Protein AF-A0A067T3H1-F1 (afdb_monomer)

Sequence (181 aa):
MANYHKEVGKAIIAQRGKISGKGSQGSPGPRGEEDERGRRRGGEANEVAKAPEQDSRNDPTRGFADHVPPPTGVPNPDGLTYTEVSLDGKNYTFNFDRLGVRVPTLIISPWVQKGVIEHAGQNQGLSYSHSSIAAFMGKLWNLDGGEPLTKRVGFASTFEHLIMNQFRSDTPVTLPAPATF

Foldseek 3Di:
DDDDDDDDDDWDFDDDDDDDDDDDDDDDDDDDDDDDDDDDDDDDDDCPPPPPPPDPPDDVDPDPDDPDDWDFQADDFPQDKDWDQDPVRDIDIGRSRTADDDDGGDDDFLQFDPPDDDDAAPPPRHRADPLQVVLQVCVVVVPPVSDAPTSNNVPGGHDCVRGHPDGHPPDDPDDDDDDDD

pLDDT: mean 70.29, std 27.48, range [26.94, 96.31]

Organism: Galerina marginata (strain CBS 339.88) (NCBI:txid685588)

Solvent-accessible surface area (backbone atoms only — not comparable to full-atom values): 12595 Å² total; per-residue (Å²): 138,85,85,84,83,83,79,84,69,77,63,71,52,63,67,85,87,88,87,84,90,78,91,78,88,83,83,86,79,88,82,89,82,89,84,90,81,86,84,92,82,92,82,80,88,80,84,70,77,74,72,77,84,78,67,87,82,78,58,101,62,85,73,77,88,66,92,64,77,52,57,67,85,44,60,38,54,83,76,68,68,50,74,48,71,45,96,86,72,44,81,46,74,47,58,56,31,51,56,64,75,85,70,53,58,48,82,53,52,49,37,36,73,84,90,73,84,86,82,56,19,85,58,88,65,36,62,71,51,82,40,14,56,57,32,35,52,29,62,75,68,46,38,80,82,58,56,57,94,29,53,34,27,61,69,30,22,48,64,67,87,56,52,53,98,57,79,50,87,89,57,81,91,67,83,77,81,78,84,86,129

Radius of gyration: 27.07 Å; Cα contacts (8 Å, |Δi|>4): 162; chains: 1; bounding box: 66×77×50 Å

Secondary structure (DSSP, 8-state):
--------PPP-----PPP-----PPPPPPP----------------------------SS-----SSPPPB-PPPSSS--EEEE-TTS-EEEE-S-B--SPPP----STTB-TT----S-TTTTPPP-THHHHHHHHHHHTGGGG--SSHHHHHSPP-GGGB-SS--S---SSPPPPPP-

InterPro domains:
  IPR007312 Phosphoesterase [PF04185] (62-143)
  IPR007312 Phosphoesterase [PTHR31956] (62-179)
  IPR017850 Alkaline-phosphatase-like, core domain superfamily [G3DSA:3.40.720.10] (54-181)

Structure (mmCIF, N/CA/C/O backbone):
data_AF-A0A067T3H1-F1
#
_entry.id   AF-A0A067T3H1-F1
#
loop_
_atom_site.group_PDB
_atom_site.id
_atom_site.type_symbol
_atom_site.label_atom_id
_atom_site.label_alt_id
_atom_site.label_comp_id
_atom_site.label_asym_id
_atom_site.label_entity_id
_atom_site.label_seq_id
_atom_site.pdbx_PDB_ins_code
_atom_site.Cartn_x
_atom_site.Cartn_y
_atom_site.Cartn_z
_atom_site.occupancy
_atom_site.B_iso_or_equiv
_atom_site.auth_seq_id
_atom_site.auth_comp_id
_atom_site.auth_asym_id
_atom_site.auth_atom_id
_atom_site.pdbx_PDB_model_num
ATOM 1 N N . MET A 1 1 ? -10.910 24.915 24.840 1.00 32.91 1 MET A N 1
ATOM 2 C CA . MET A 1 1 ? -9.800 24.394 24.015 1.00 32.91 1 MET A CA 1
ATOM 3 C C . MET A 1 1 ? -9.774 22.884 24.177 1.00 32.91 1 MET A C 1
ATOM 5 O O . MET A 1 1 ? -9.638 22.430 25.303 1.00 32.91 1 MET A O 1
ATOM 9 N N . ALA A 1 2 ? -10.023 22.122 23.110 1.00 31.86 2 ALA A N 1
ATOM 10 C CA . ALA A 1 2 ? -10.075 20.661 23.165 1.00 31.86 2 ALA A CA 1
ATOM 11 C C . ALA A 1 2 ? -8.718 20.078 22.746 1.00 31.86 2 ALA A C 1
ATOM 13 O O . ALA A 1 2 ? -8.247 20.333 21.639 1.00 31.86 2 ALA A O 1
ATOM 14 N N . ASN A 1 3 ? -8.095 19.322 23.650 1.00 29.62 3 ASN A N 1
ATOM 15 C CA . ASN A 1 3 ? -6.821 18.647 23.428 1.00 29.62 3 ASN A CA 1
ATOM 16 C C . ASN A 1 3 ? -7.033 17.420 22.530 1.00 29.62 3 ASN A C 1
ATOM 18 O O . ASN A 1 3 ? -7.652 16.442 22.942 1.00 29.62 3 ASN A O 1
ATOM 22 N N . TYR A 1 4 ? -6.506 17.471 21.306 1.00 30.95 4 TYR A N 1
ATOM 23 C CA . TYR A 1 4 ? -6.422 16.322 20.405 1.00 30.95 4 TYR A CA 1
ATOM 24 C C . TYR A 1 4 ? -5.164 15.509 20.743 1.00 30.95 4 TYR A C 1
ATOM 26 O O . TYR A 1 4 ? -4.066 15.824 20.286 1.00 30.95 4 TYR A O 1
ATOM 34 N N . HIS A 1 5 ? -5.320 14.454 21.543 1.00 31.44 5 HIS A N 1
ATOM 35 C CA . HIS A 1 5 ? -4.307 13.406 21.657 1.00 31.44 5 HIS A CA 1
ATOM 36 C C . HIS A 1 5 ? -4.358 12.535 20.395 1.00 31.44 5 HIS A C 1
ATOM 38 O O . HIS A 1 5 ? -5.324 11.813 20.158 1.00 31.44 5 HIS A O 1
ATOM 44 N N . LYS A 1 6 ? -3.324 12.633 19.554 1.00 34.00 6 LYS A N 1
ATOM 45 C CA . LYS A 1 6 ? -3.103 11.729 18.420 1.00 34.00 6 LYS A CA 1
ATOM 46 C C . LYS A 1 6 ? -2.310 10.520 18.913 1.00 34.00 6 LYS A C 1
ATOM 48 O O . LYS A 1 6 ? -1.096 10.615 19.060 1.00 34.00 6 LYS A O 1
ATOM 53 N N . GLU A 1 7 ? -2.976 9.393 19.145 1.00 32.34 7 GLU A N 1
ATOM 54 C CA . GLU A 1 7 ? -2.284 8.106 19.243 1.00 32.34 7 GLU A CA 1
ATOM 55 C C . GLU A 1 7 ? -2.180 7.473 17.854 1.00 32.34 7 GLU A C 1
ATOM 57 O O . GLU A 1 7 ? -3.176 7.222 17.174 1.00 32.34 7 GLU A O 1
ATOM 62 N N . VAL A 1 8 ? -0.942 7.269 17.406 1.00 32.81 8 VAL A N 1
ATOM 63 C CA . VAL A 1 8 ? -0.612 6.727 16.088 1.00 32.81 8 VAL A CA 1
ATOM 64 C C . VAL A 1 8 ? -0.488 5.209 16.222 1.00 32.81 8 VAL A C 1
ATOM 66 O O . VAL A 1 8 ? 0.528 4.693 16.686 1.00 32.81 8 VAL A O 1
ATOM 69 N N . GLY A 1 9 ? -1.548 4.486 15.858 1.00 30.94 9 GLY A N 1
ATOM 70 C CA . GLY A 1 9 ? -1.561 3.023 15.831 1.00 30.94 9 GLY A CA 1
ATOM 71 C C . GLY A 1 9 ? -0.645 2.470 14.735 1.00 30.94 9 GLY A C 1
ATOM 72 O O . GLY A 1 9 ? -0.735 2.866 13.575 1.00 30.94 9 GLY A O 1
ATOM 73 N N . LYS A 1 10 ? 0.252 1.552 15.110 1.00 26.94 10 LYS A N 1
ATOM 74 C CA . LYS A 1 10 ? 1.149 0.831 14.196 1.00 26.94 10 LYS A CA 1
ATOM 75 C C . LYS A 1 10 ? 0.361 -0.226 13.413 1.00 26.94 10 LYS A C 1
ATOM 77 O O . LYS A 1 10 ? -0.283 -1.079 14.017 1.00 26.94 10 LYS A O 1
ATOM 82 N N . ALA A 1 11 ? 0.459 -0.207 12.085 1.00 28.09 11 ALA A N 1
ATOM 83 C CA . ALA A 1 11 ? -0.064 -1.260 11.218 1.00 28.09 11 ALA A CA 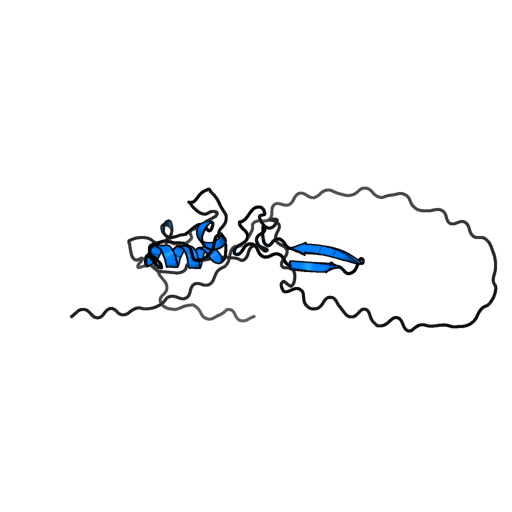1
ATOM 84 C C . ALA A 1 11 ? 1.056 -2.262 10.882 1.00 28.09 11 ALA A C 1
ATOM 86 O O . ALA A 1 11 ? 2.096 -1.885 10.347 1.00 28.09 11 ALA A O 1
ATOM 87 N N . ILE A 1 12 ? 0.849 -3.536 11.212 1.00 28.75 12 ILE A N 1
ATOM 88 C CA . ILE A 1 12 ? 1.667 -4.682 10.778 1.00 28.75 12 ILE A CA 1
ATOM 89 C C . ILE A 1 12 ? 0.716 -5.643 10.107 1.00 28.75 12 ILE A C 1
ATOM 91 O O . ILE A 1 12 ? -0.385 -5.784 10.612 1.00 28.75 12 ILE A O 1
ATOM 95 N N . ILE A 1 13 ? 1.198 -6.312 9.064 1.00 30.88 13 ILE A N 1
ATOM 96 C CA . ILE A 1 13 ? 0.580 -6.729 7.811 1.00 30.88 13 ILE A CA 1
ATOM 97 C C . ILE A 1 13 ? 0.806 -8.277 7.674 1.00 30.88 13 ILE A C 1
ATOM 99 O O . ILE A 1 13 ? 1.951 -8.707 7.740 1.00 30.88 13 ILE A O 1
ATOM 103 N N . ALA A 1 14 ? -0.239 -9.132 7.536 1.00 27.77 14 ALA A N 1
ATOM 104 C CA . ALA A 1 14 ? -0.254 -10.629 7.514 1.00 27.77 14 ALA A CA 1
ATOM 105 C C . ALA A 1 14 ? -1.479 -11.219 6.739 1.00 27.77 14 ALA A C 1
ATOM 107 O O . ALA A 1 14 ? -2.609 -11.017 7.168 1.00 27.77 14 ALA A O 1
ATOM 108 N N . GLN A 1 15 ? -1.295 -11.999 5.656 1.00 33.03 15 GLN A N 1
ATOM 109 C CA . GLN A 1 15 ? -2.337 -12.817 4.992 1.00 33.03 15 GLN A CA 1
ATOM 110 C C . GLN A 1 15 ? -1.911 -14.297 4.966 1.00 33.03 15 GLN A C 1
ATOM 112 O O . GLN A 1 15 ? -0.752 -14.609 4.703 1.00 33.03 15 GLN A O 1
ATOM 117 N N . ARG A 1 16 ? -2.853 -15.215 5.229 1.00 28.94 16 ARG A N 1
ATOM 118 C CA . ARG A 1 16 ? -2.636 -16.674 5.265 1.00 28.94 16 ARG A CA 1
ATOM 119 C C . ARG A 1 16 ? -3.455 -17.339 4.150 1.00 28.94 16 ARG A C 1
ATOM 121 O O . ARG A 1 16 ? -4.672 -17.180 4.115 1.00 28.94 16 ARG A O 1
ATOM 128 N N . GLY A 1 17 ? -2.806 -18.073 3.244 1.00 30.44 17 GLY A N 1
ATOM 129 C CA . GLY A 1 17 ? -3.468 -18.816 2.162 1.00 30.44 17 GLY A CA 1
ATOM 130 C C . GLY A 1 17 ? -3.980 -20.197 2.602 1.00 30.44 17 GLY A C 1
ATOM 131 O O . GLY A 1 17 ? -3.322 -20.884 3.382 1.00 30.44 17 GLY A O 1
ATOM 132 N N . LYS A 1 18 ? -5.152 -20.610 2.099 1.00 31.02 18 LYS A N 1
ATOM 133 C CA . LYS A 1 18 ? -5.700 -21.978 2.214 1.00 31.02 18 LYS A CA 1
ATOM 134 C C . LYS A 1 18 ? -5.089 -22.884 1.134 1.00 31.02 18 LYS A C 1
ATOM 136 O O . LYS A 1 18 ? -4.978 -22.467 -0.013 1.00 31.02 18 LYS A O 1
ATOM 141 N N . ILE A 1 19 ? -4.767 -24.129 1.489 1.00 29.61 19 ILE A N 1
ATOM 142 C CA . ILE A 1 19 ? -4.234 -25.159 0.580 1.00 29.61 19 ILE A CA 1
ATOM 143 C C . ILE A 1 19 ? -5.369 -26.133 0.221 1.00 29.61 19 ILE A C 1
ATOM 145 O O . ILE A 1 19 ? -6.019 -26.670 1.116 1.00 29.61 19 ILE A O 1
ATOM 149 N N . SER A 1 20 ? -5.600 -26.373 -1.072 1.00 29.44 20 SER A N 1
ATOM 150 C CA . SER A 1 20 ? -6.482 -27.433 -1.588 1.00 29.44 20 SER A CA 1
ATOM 151 C C . SER A 1 20 ? -5.630 -28.436 -2.364 1.00 29.44 20 SER A C 1
ATOM 153 O O . SER A 1 20 ? -5.138 -28.120 -3.444 1.00 29.44 20 SER A O 1
ATOM 155 N N . GLY A 1 21 ? -5.429 -29.630 -1.806 1.00 32.44 21 GLY A N 1
ATOM 156 C CA . GLY A 1 21 ? -4.619 -30.685 -2.415 1.00 32.44 21 GLY A CA 1
ATOM 157 C C . GLY A 1 21 ? -5.382 -31.496 -3.464 1.00 32.44 21 GLY A C 1
ATOM 158 O O . GLY A 1 21 ? -6.491 -31.963 -3.212 1.00 32.44 21 GLY A O 1
ATOM 159 N N . LYS A 1 22 ? -4.753 -31.729 -4.618 1.00 30.55 22 LYS A N 1
ATOM 160 C CA . LYS A 1 22 ? -5.034 -32.883 -5.482 1.00 30.55 22 LYS A CA 1
ATOM 161 C C . LYS A 1 22 ? -3.703 -33.482 -5.924 1.00 30.55 22 LYS A C 1
ATOM 163 O O . LYS A 1 22 ? -2.913 -32.816 -6.583 1.00 30.55 22 LYS A O 1
ATOM 168 N N . GLY A 1 23 ? -3.450 -34.718 -5.498 1.00 30.97 23 GLY A N 1
ATOM 169 C CA . GLY A 1 23 ? -2.283 -35.499 -5.895 1.00 30.97 23 GLY A CA 1
ATOM 170 C C . GLY A 1 23 ? -2.472 -36.118 -7.278 1.00 30.97 23 GLY A C 1
ATOM 171 O O . GLY A 1 23 ? -3.550 -36.622 -7.590 1.00 30.97 23 GLY A O 1
ATOM 172 N N . SER A 1 24 ? -1.413 -36.114 -8.082 1.00 31.11 24 SER A N 1
ATOM 173 C CA . SER A 1 24 ? -1.296 -36.931 -9.291 1.00 31.11 24 SER A CA 1
ATOM 174 C C . SER A 1 24 ? -0.059 -37.818 -9.169 1.00 31.11 24 SER A C 1
ATOM 176 O O . SER A 1 24 ? 1.056 -37.312 -9.043 1.00 31.11 24 SER A O 1
ATOM 178 N N . GLN A 1 25 ? -0.263 -39.135 -9.173 1.00 29.09 25 GLN A N 1
ATOM 179 C CA . GLN A 1 25 ? 0.808 -40.129 -9.161 1.00 29.09 25 GLN A CA 1
ATOM 180 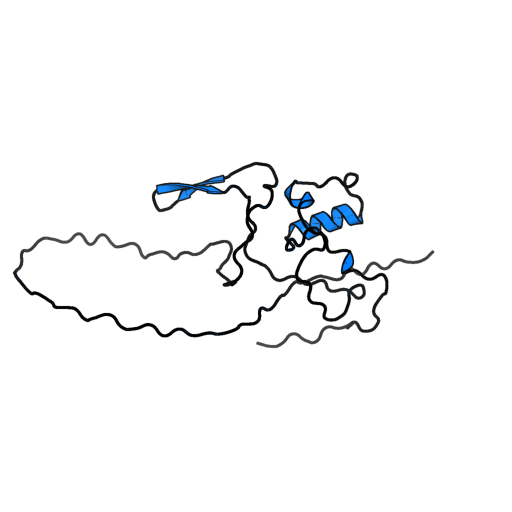C C . GLN A 1 25 ? 1.504 -40.194 -10.528 1.00 29.09 25 GLN A C 1
ATOM 182 O O . GLN A 1 25 ? 0.840 -40.261 -11.561 1.00 29.09 25 GLN A O 1
ATOM 187 N N . GLY A 1 26 ? 2.839 -40.168 -10.525 1.00 29.92 26 GLY A N 1
ATOM 188 C CA . GLY A 1 26 ? 3.676 -40.382 -11.706 1.00 29.92 26 GLY A CA 1
ATOM 189 C C . GLY A 1 26 ? 3.890 -41.872 -11.985 1.00 29.92 26 GLY A C 1
ATOM 190 O O . GLY A 1 26 ? 4.064 -42.662 -11.060 1.00 29.92 26 GLY A O 1
ATOM 191 N N . SER A 1 27 ? 3.874 -42.250 -13.264 1.00 31.16 27 SER A N 1
ATOM 192 C CA . SER A 1 27 ? 4.190 -43.606 -13.739 1.00 31.16 27 SER A CA 1
ATOM 193 C C . SER A 1 27 ? 5.705 -43.768 -13.967 1.00 31.16 27 SER A C 1
ATOM 195 O O . SER A 1 27 ? 6.343 -42.799 -14.383 1.00 31.16 27 SER A O 1
ATOM 197 N N . PRO A 1 28 ? 6.306 -44.948 -13.716 1.00 32.53 28 PRO A N 1
ATOM 198 C CA . PRO A 1 28 ? 7.754 -45.139 -13.795 1.00 32.53 28 PRO A CA 1
ATOM 199 C C . PRO A 1 28 ? 8.232 -45.418 -15.231 1.00 32.53 28 PRO A C 1
ATOM 201 O O . PRO A 1 28 ? 7.619 -46.197 -15.959 1.00 32.53 28 PRO A O 1
ATOM 204 N N . GLY A 1 29 ? 9.350 -44.797 -15.623 1.00 33.25 29 GLY A N 1
ATOM 205 C CA . GLY A 1 29 ? 10.047 -45.064 -16.888 1.00 33.25 29 GLY A CA 1
ATOM 206 C C . GLY A 1 29 ? 10.874 -46.364 -16.863 1.00 33.25 29 GLY A C 1
ATOM 207 O O . GLY A 1 29 ? 11.195 -46.866 -15.781 1.00 33.25 29 GLY A O 1
ATOM 208 N N . PRO A 1 30 ? 11.222 -46.934 -18.033 1.00 33.16 30 PRO A N 1
ATOM 209 C CA . PRO A 1 30 ? 11.969 -48.184 -18.108 1.00 33.16 30 PRO A CA 1
ATOM 210 C C . PRO A 1 30 ? 13.478 -48.000 -17.866 1.00 33.16 30 PRO A C 1
ATOM 212 O O . PRO A 1 30 ? 14.073 -46.977 -18.204 1.00 33.16 30 PRO A O 1
ATOM 215 N N . ARG A 1 31 ? 14.056 -49.035 -17.240 1.00 30.19 31 ARG A N 1
ATOM 216 C CA . ARG A 1 31 ? 15.465 -49.225 -16.856 1.00 30.19 31 ARG A CA 1
ATOM 217 C C . ARG A 1 31 ? 16.359 -49.502 -18.071 1.00 30.19 31 ARG A C 1
ATOM 219 O O . ARG A 1 31 ? 15.905 -50.109 -19.033 1.00 30.19 31 ARG A O 1
ATOM 226 N N . GLY A 1 32 ? 17.609 -49.047 -17.971 1.00 28.78 32 GLY A N 1
ATOM 227 C CA . GLY A 1 32 ? 18.628 -49.103 -19.016 1.00 28.78 32 GLY A CA 1
ATOM 228 C C . GLY A 1 32 ? 19.238 -50.478 -19.282 1.00 28.78 32 GLY A C 1
ATOM 229 O O . GLY A 1 32 ? 18.993 -51.445 -18.563 1.00 28.78 32 GLY A O 1
ATOM 230 N N . GLU A 1 33 ? 20.066 -50.499 -20.320 1.00 30.98 33 GLU A N 1
ATOM 231 C CA . GLU A 1 33 ? 20.900 -51.620 -20.737 1.00 30.98 33 GLU A CA 1
ATOM 232 C C . GLU A 1 33 ? 22.313 -51.056 -20.980 1.00 30.98 33 GLU A C 1
ATOM 234 O O . GLU A 1 33 ? 22.503 -50.138 -21.781 1.00 30.98 33 GLU A O 1
ATOM 239 N N . GLU A 1 34 ? 23.268 -51.520 -20.174 1.00 32.28 34 GLU A N 1
ATOM 240 C CA . GLU A 1 34 ? 24.697 -51.206 -20.247 1.00 32.28 34 GLU A CA 1
ATOM 241 C C . GLU A 1 34 ? 25.346 -52.054 -21.352 1.00 32.28 34 GLU A C 1
ATOM 243 O O . GLU A 1 34 ? 25.105 -53.257 -21.413 1.00 32.28 34 GLU A O 1
ATOM 248 N N . ASP A 1 35 ? 26.202 -51.457 -22.190 1.00 31.41 35 ASP A N 1
ATOM 249 C CA . ASP A 1 35 ? 27.105 -52.209 -23.072 1.00 31.41 35 ASP A CA 1
ATOM 250 C C . ASP A 1 35 ? 28.556 -51.813 -22.755 1.00 31.41 35 ASP A C 1
ATOM 252 O O . ASP A 1 35 ? 29.013 -50.694 -23.011 1.00 31.41 35 ASP A O 1
ATOM 256 N N . GLU A 1 36 ? 29.271 -52.741 -22.121 1.00 32.59 36 GLU A N 1
ATOM 257 C CA . GLU A 1 36 ? 30.682 -52.651 -21.765 1.00 32.59 36 GLU A CA 1
ATOM 258 C C . GLU A 1 36 ? 31.563 -52.912 -22.994 1.00 32.59 36 GLU A C 1
ATOM 260 O O . GLU A 1 36 ? 31.491 -53.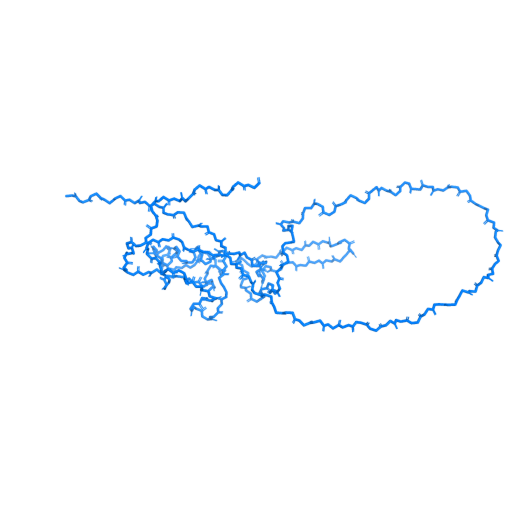985 -23.588 1.00 32.59 36 GLU A O 1
ATOM 265 N N . ARG A 1 37 ? 32.490 -52.004 -23.336 1.00 31.73 37 ARG A N 1
ATOM 266 C CA . ARG A 1 37 ? 33.670 -52.342 -24.161 1.00 31.73 37 ARG A CA 1
ATOM 267 C C . ARG A 1 37 ? 34.818 -51.323 -24.014 1.00 31.73 37 ARG A C 1
ATOM 269 O O . ARG A 1 37 ? 34.787 -50.245 -24.588 1.00 31.73 37 ARG A O 1
ATOM 276 N N . GLY A 1 38 ? 35.900 -51.742 -23.341 1.00 29.20 38 GLY A N 1
ATOM 277 C CA . GLY A 1 38 ? 37.259 -51.622 -23.906 1.00 29.20 38 GLY A CA 1
ATOM 278 C C . GLY A 1 38 ? 38.231 -50.504 -23.463 1.00 29.20 38 GLY A C 1
ATOM 279 O O . GLY A 1 38 ? 38.413 -49.524 -24.165 1.00 29.20 38 GLY A O 1
ATOM 280 N N . ARG A 1 39 ? 39.013 -50.790 -22.405 1.00 31.09 39 ARG A N 1
ATOM 281 C CA . ARG A 1 39 ? 40.489 -50.606 -22.241 1.00 31.09 39 ARG A CA 1
ATOM 282 C C . ARG A 1 39 ? 41.206 -49.249 -22.518 1.00 31.09 39 ARG A C 1
ATOM 284 O O . ARG A 1 39 ? 41.656 -48.970 -23.620 1.00 31.09 39 ARG A O 1
ATOM 291 N N . ARG A 1 40 ? 41.556 -48.589 -21.398 1.00 33.88 40 ARG A N 1
ATOM 292 C CA . ARG A 1 40 ? 42.884 -48.087 -20.918 1.00 33.88 40 ARG A CA 1
ATOM 293 C C . ARG A 1 40 ? 43.921 -47.493 -21.905 1.00 33.88 40 ARG A C 1
ATOM 295 O O . ARG A 1 40 ? 44.621 -48.264 -22.554 1.00 33.88 40 ARG A O 1
ATOM 302 N N . ARG A 1 41 ? 44.204 -46.183 -21.755 1.00 31.59 41 ARG A N 1
ATOM 303 C CA . ARG A 1 41 ? 45.525 -45.496 -21.572 1.00 31.59 41 ARG A CA 1
ATOM 304 C C . ARG A 1 41 ? 45.207 -44.138 -20.897 1.00 31.59 41 ARG A C 1
ATOM 306 O O . ARG A 1 41 ? 44.305 -43.469 -21.368 1.00 31.59 41 ARG A O 1
ATOM 313 N N . GLY A 1 42 ? 45.693 -43.758 -19.711 1.00 27.05 42 GLY A N 1
ATOM 314 C CA . GLY A 1 42 ? 47.084 -43.457 -19.361 1.00 27.05 42 GLY A CA 1
ATOM 315 C C . GLY A 1 42 ? 47.424 -42.006 -19.741 1.00 27.05 42 GLY A C 1
ATOM 316 O O . GLY A 1 42 ? 47.911 -41.799 -20.845 1.00 27.05 42 GLY A O 1
ATOM 317 N N . GLY A 1 43 ? 47.144 -41.029 -18.865 1.00 27.95 43 GLY A N 1
ATOM 318 C CA . GLY A 1 43 ? 47.454 -39.607 -19.076 1.00 27.95 43 GLY A CA 1
ATOM 319 C C . GLY A 1 43 ? 47.225 -38.769 -17.811 1.00 27.95 43 GLY A C 1
ATOM 320 O O . GLY A 1 43 ? 46.202 -38.915 -17.153 1.00 27.95 43 GLY A O 1
ATOM 321 N N . GLU A 1 44 ? 48.235 -37.975 -17.475 1.00 30.42 44 GLU A N 1
ATOM 322 C CA . GLU A 1 44 ? 48.500 -37.217 -16.248 1.00 30.42 44 GLU A CA 1
ATOM 323 C C . GLU A 1 44 ? 47.430 -36.234 -15.757 1.00 30.42 44 GLU A C 1
ATOM 325 O O . GLU A 1 44 ? 46.580 -35.738 -16.493 1.00 30.42 44 GLU A O 1
ATOM 330 N N . ALA A 1 45 ? 47.561 -35.938 -14.464 1.00 33.47 45 ALA A N 1
ATOM 331 C CA . ALA A 1 45 ? 46.789 -35.000 -13.677 1.00 33.47 45 ALA A CA 1
ATOM 332 C C . ALA A 1 45 ? 46.695 -33.594 -14.292 1.00 33.47 45 ALA A C 1
ATOM 334 O O . ALA A 1 45 ? 47.693 -32.968 -14.636 1.00 33.47 45 ALA A O 1
ATOM 335 N N . ASN A 1 46 ? 45.477 -33.060 -14.286 1.00 30.78 46 ASN A N 1
ATOM 336 C CA . ASN A 1 46 ? 45.231 -31.646 -14.041 1.00 30.78 46 ASN A CA 1
ATOM 337 C C . ASN A 1 46 ? 43.944 -31.560 -13.221 1.00 30.78 46 ASN A C 1
ATOM 339 O O . ASN A 1 46 ? 42.846 -31.343 -13.734 1.00 30.78 46 ASN A O 1
ATOM 343 N N . GLU A 1 47 ? 44.085 -31.825 -11.924 1.00 35.50 47 GLU A N 1
ATOM 344 C CA . GLU A 1 47 ? 43.070 -31.504 -10.931 1.00 35.50 47 GLU A CA 1
ATOM 345 C C . GLU A 1 47 ? 43.021 -29.977 -10.822 1.00 35.50 47 GLU A C 1
ATOM 347 O O . GLU A 1 47 ? 43.676 -29.351 -9.991 1.00 35.50 47 GLU A O 1
ATOM 352 N N . VAL A 1 48 ? 42.279 -29.351 -11.736 1.00 42.16 48 VAL A N 1
ATOM 353 C CA . VAL A 1 48 ? 41.804 -27.989 -11.525 1.00 42.16 48 VAL A CA 1
ATOM 354 C C . VAL A 1 48 ? 40.866 -28.102 -10.339 1.00 42.16 48 VAL A C 1
ATOM 356 O O . VAL A 1 48 ? 39.763 -28.632 -10.474 1.00 42.16 48 VAL A O 1
ATOM 359 N N . ALA A 1 49 ? 41.342 -27.674 -9.170 1.00 35.25 49 ALA A N 1
ATOM 360 C CA . ALA A 1 49 ? 40.534 -27.540 -7.974 1.00 35.25 49 ALA A CA 1
ATOM 361 C C . ALA A 1 49 ? 39.229 -26.840 -8.368 1.00 35.25 49 ALA A C 1
ATOM 363 O O . ALA A 1 49 ? 39.211 -25.646 -8.677 1.00 35.25 49 ALA A O 1
ATOM 364 N N . LYS A 1 50 ? 38.140 -27.610 -8.428 1.00 34.16 50 LYS A N 1
ATOM 365 C CA . LYS A 1 50 ? 36.807 -27.068 -8.634 1.00 34.16 50 LYS A CA 1
ATOM 366 C C . LYS A 1 50 ? 36.556 -26.211 -7.406 1.00 34.16 50 LYS A C 1
ATOM 368 O O . LYS A 1 50 ? 36.406 -26.742 -6.306 1.00 34.16 50 LYS A O 1
ATOM 373 N N . ALA A 1 51 ? 36.617 -24.893 -7.594 1.00 34.16 51 ALA A N 1
ATOM 374 C CA . ALA A 1 51 ? 36.277 -23.939 -6.557 1.00 34.16 51 ALA A CA 1
ATOM 375 C C . ALA A 1 51 ? 34.953 -24.395 -5.923 1.00 34.16 51 ALA A C 1
ATOM 377 O O . ALA A 1 51 ? 34.039 -24.776 -6.667 1.00 34.16 51 ALA A O 1
ATOM 378 N N . PRO A 1 52 ? 34.855 -24.438 -4.584 1.00 35.75 52 PRO A N 1
ATOM 379 C CA . PRO A 1 52 ? 33.608 -24.800 -3.940 1.00 35.75 52 PRO A CA 1
ATOM 380 C C . PRO A 1 52 ? 32.536 -23.860 -4.478 1.00 35.75 52 PRO A C 1
ATOM 382 O O . PRO A 1 52 ? 32.711 -22.643 -4.459 1.00 35.75 52 PRO A O 1
ATOM 385 N N . GLU A 1 53 ? 31.473 -24.455 -5.009 1.00 46.66 53 GLU A N 1
ATOM 386 C CA . GLU A 1 53 ? 30.269 -23.791 -5.486 1.00 46.66 53 GLU A CA 1
ATOM 387 C C . GLU A 1 53 ? 29.724 -22.935 -4.337 1.00 46.66 53 GLU A C 1
ATOM 389 O O . GLU A 1 53 ? 29.028 -23.408 -3.438 1.00 46.66 53 GLU A O 1
ATOM 394 N N . GLN A 1 54 ? 30.171 -21.677 -4.295 1.00 38.09 54 GLN A N 1
ATOM 395 C CA . GLN A 1 54 ? 29.781 -20.706 -3.291 1.00 38.09 54 GLN A CA 1
ATOM 396 C C . GLN A 1 54 ? 28.385 -20.219 -3.648 1.00 38.09 54 GLN A C 1
ATOM 398 O O . GLN A 1 54 ? 28.189 -19.264 -4.387 1.00 38.09 54 GLN A O 1
ATOM 403 N N . ASP A 1 55 ? 27.446 -21.001 -3.128 1.00 40.50 55 ASP A N 1
ATOM 404 C CA . ASP A 1 55 ? 26.117 -20.666 -2.649 1.00 40.50 55 ASP A CA 1
ATOM 405 C C . ASP A 1 55 ? 25.571 -19.293 -3.071 1.00 40.50 55 ASP A C 1
ATOM 407 O O . ASP A 1 55 ? 26.053 -18.249 -2.631 1.00 40.50 55 ASP A O 1
ATOM 411 N N . SER A 1 56 ? 24.477 -19.381 -3.832 1.00 40.69 56 SER A N 1
ATOM 412 C CA . SER A 1 56 ? 23.332 -18.487 -4.086 1.00 40.69 56 SER A CA 1
ATOM 413 C C . SER A 1 56 ? 22.847 -17.526 -2.975 1.00 40.69 56 SER A C 1
ATOM 415 O O . SER A 1 56 ? 21.685 -17.113 -2.943 1.00 40.69 56 SER A O 1
ATOM 417 N N . ARG A 1 57 ? 23.701 -17.109 -2.048 1.00 45.59 57 ARG A N 1
ATOM 418 C CA . ARG A 1 57 ? 23.386 -16.186 -0.962 1.00 45.59 57 ARG A CA 1
ATOM 419 C C . ARG A 1 57 ? 23.471 -14.756 -1.483 1.00 45.59 57 ARG A C 1
ATOM 421 O O . ARG A 1 57 ? 24.503 -14.121 -1.308 1.00 45.59 57 ARG A O 1
ATOM 428 N N . ASN A 1 58 ? 22.398 -14.271 -2.112 1.00 43.53 58 ASN A N 1
ATOM 429 C CA . ASN A 1 58 ? 21.630 -13.091 -1.670 1.00 43.53 58 ASN A CA 1
ATOM 430 C C . ASN A 1 58 ? 20.679 -12.595 -2.786 1.00 43.53 58 ASN A C 1
ATOM 432 O O . ASN A 1 58 ? 20.908 -11.555 -3.397 1.00 43.53 58 ASN A O 1
ATOM 436 N N . ASP A 1 59 ? 19.596 -13.332 -3.046 1.00 48.28 59 ASP A N 1
ATOM 437 C CA . ASP A 1 59 ? 18.400 -12.773 -3.694 1.00 48.28 59 ASP A CA 1
ATOM 438 C C . ASP A 1 59 ? 17.660 -11.916 -2.641 1.00 48.28 59 ASP A C 1
ATOM 440 O O . ASP A 1 59 ? 17.480 -12.398 -1.513 1.00 48.28 59 ASP A O 1
ATOM 444 N N . PRO A 1 60 ? 17.233 -10.667 -2.937 1.00 51.94 60 PRO A N 1
ATOM 445 C CA . PRO A 1 60 ? 16.495 -9.822 -1.989 1.00 51.94 60 PRO A CA 1
ATOM 446 C C . PRO A 1 60 ? 15.190 -10.456 -1.477 1.00 51.94 60 PRO A C 1
ATOM 448 O O . PRO A 1 60 ? 14.580 -9.943 -0.537 1.00 51.94 60 PRO A O 1
ATOM 451 N N . THR A 1 61 ? 14.782 -11.601 -2.025 1.00 55.25 61 THR A N 1
ATOM 452 C CA . THR A 1 61 ? 13.810 -12.498 -1.414 1.00 55.25 61 THR A CA 1
ATOM 453 C C . THR A 1 61 ? 14.393 -13.902 -1.254 1.00 55.25 61 THR A C 1
ATOM 455 O O . THR A 1 61 ? 14.490 -14.667 -2.205 1.00 55.25 61 THR A O 1
ATOM 458 N N . ARG A 1 62 ? 14.708 -14.307 -0.016 1.00 46.34 62 ARG A N 1
ATOM 459 C CA . ARG A 1 62 ? 14.874 -15.726 0.362 1.00 46.34 62 ARG A CA 1
ATOM 460 C C . ARG A 1 62 ? 13.534 -16.473 0.244 1.00 46.34 62 ARG A C 1
ATOM 462 O O . ARG A 1 62 ? 12.947 -16.850 1.250 1.00 46.34 62 ARG A O 1
ATOM 469 N N . GLY A 1 63 ? 13.039 -16.626 -0.984 1.00 54.00 63 GLY A N 1
ATOM 470 C CA . GLY A 1 63 ? 12.037 -17.589 -1.436 1.00 54.00 63 GLY A CA 1
ATOM 471 C C . GLY A 1 63 ? 10.987 -18.022 -0.416 1.00 54.00 63 GLY A C 1
ATOM 472 O O . GLY A 1 63 ? 10.956 -19.189 -0.032 1.00 54.00 63 GLY A O 1
ATOM 473 N N . PHE A 1 64 ? 10.078 -17.129 -0.026 1.00 62.22 64 PHE A N 1
ATOM 474 C CA . PHE A 1 64 ? 8.788 -17.596 0.476 1.00 62.22 64 PHE A CA 1
ATOM 475 C C . PHE A 1 64 ? 7.942 -17.965 -0.739 1.00 62.22 64 PHE A C 1
ATOM 477 O O . PHE A 1 64 ? 7.573 -17.098 -1.528 1.00 62.22 64 PHE A O 1
ATOM 484 N N . ALA A 1 65 ? 7.698 -19.264 -0.919 1.00 78.56 65 ALA A N 1
ATOM 485 C CA . ALA A 1 65 ? 6.868 -19.753 -2.007 1.00 78.56 65 ALA A CA 1
ATOM 486 C C . ALA A 1 65 ? 5.452 -19.178 -1.873 1.00 78.56 65 ALA A C 1
ATOM 488 O O . ALA A 1 65 ? 4.738 -19.460 -0.909 1.00 78.56 65 ALA A O 1
ATOM 489 N N . ASP A 1 66 ? 5.055 -18.385 -2.862 1.00 83.75 66 ASP A N 1
ATOM 490 C CA . ASP A 1 66 ? 3.678 -17.967 -3.066 1.00 83.75 66 ASP A CA 1
ATOM 491 C C . ASP A 1 66 ? 3.139 -18.660 -4.323 1.00 83.75 66 ASP A C 1
ATOM 493 O O . ASP A 1 66 ? 3.830 -18.776 -5.332 1.00 83.75 66 ASP A O 1
ATOM 497 N N . HIS A 1 67 ? 1.903 -19.148 -4.253 1.00 89.38 67 HIS A N 1
ATOM 498 C CA . HIS A 1 67 ? 1.237 -19.817 -5.369 1.00 89.38 67 HIS A CA 1
ATOM 499 C C . HIS A 1 67 ? 0.695 -18.833 -6.411 1.00 89.38 67 HIS A C 1
ATOM 501 O O . HIS A 1 67 ? 0.349 -19.250 -7.515 1.00 89.38 67 HIS A O 1
ATOM 507 N N . VAL A 1 68 ? 0.565 -17.548 -6.061 1.00 86.31 68 VAL A N 1
ATOM 508 C CA . VAL A 1 68 ? 0.080 -16.525 -6.990 1.00 86.31 68 VAL A CA 1
ATOM 509 C C . VAL A 1 68 ? 1.270 -15.903 -7.717 1.00 86.31 68 VAL A C 1
ATOM 511 O O . VAL A 1 68 ? 2.137 -15.321 -7.061 1.00 86.31 68 VAL A O 1
ATOM 514 N N . PRO A 1 69 ? 1.324 -15.994 -9.058 1.00 88.25 69 PRO A N 1
ATOM 515 C CA . PRO A 1 69 ? 2.379 -15.349 -9.821 1.00 88.25 69 PRO A CA 1
ATOM 516 C C . PRO A 1 69 ? 2.282 -13.819 -9.680 1.00 88.25 69 PRO A C 1
ATOM 518 O O . PRO A 1 69 ? 1.171 -13.281 -9.631 1.00 88.25 69 PRO A O 1
ATOM 521 N N . PRO A 1 70 ? 3.419 -13.101 -9.639 1.00 87.81 70 PRO A N 1
ATOM 522 C CA . PRO A 1 70 ? 3.412 -11.646 -9.570 1.00 87.81 70 PRO A CA 1
ATOM 523 C C . PRO A 1 70 ? 2.638 -11.014 -10.740 1.00 87.81 70 PRO A C 1
ATOM 525 O O . PRO A 1 70 ? 2.894 -11.373 -11.894 1.00 87.81 70 PRO A O 1
ATOM 528 N N . PRO A 1 71 ? 1.726 -10.059 -10.476 1.00 87.31 71 PRO A N 1
ATOM 529 C CA . PRO A 1 71 ? 1.008 -9.349 -11.529 1.00 87.31 71 PRO A CA 1
ATOM 530 C C . PRO A 1 71 ? 1.944 -8.613 -12.497 1.00 87.31 71 PRO A C 1
ATOM 532 O O . PRO A 1 71 ? 2.918 -7.977 -12.079 1.00 87.31 71 PRO A O 1
ATOM 535 N N . THR A 1 72 ? 1.614 -8.660 -13.786 1.00 90.31 72 THR A N 1
ATOM 536 C CA . THR A 1 72 ? 2.305 -7.961 -14.882 1.00 90.31 72 THR A CA 1
ATOM 537 C C . THR A 1 72 ? 1.404 -6.885 -15.495 1.00 90.31 72 THR A C 1
ATOM 539 O O . THR A 1 72 ? 0.215 -6.812 -15.183 1.00 90.31 72 THR A O 1
ATOM 542 N N . GLY A 1 73 ? 1.964 -6.022 -16.348 1.00 88.88 73 GLY A N 1
ATOM 543 C CA . GLY A 1 73 ? 1.217 -4.941 -17.000 1.00 88.88 73 GLY A CA 1
ATOM 544 C C . GLY A 1 73 ? 0.950 -3.737 -16.092 1.00 88.88 73 GLY A C 1
ATOM 545 O O . GLY A 1 73 ? 0.046 -2.951 -16.364 1.00 88.88 73 GLY A O 1
ATOM 546 N N . VAL A 1 74 ? 1.721 -3.583 -15.011 1.00 90.69 74 VAL A N 1
ATOM 547 C CA . VAL A 1 74 ? 1.642 -2.396 -14.150 1.00 90.69 74 VAL A CA 1
ATOM 548 C C . VAL A 1 74 ? 2.505 -1.262 -14.714 1.00 90.69 74 VAL A C 1
ATOM 550 O O . VAL A 1 74 ? 3.574 -1.531 -15.260 1.00 90.69 74 VAL A O 1
ATOM 553 N N . PRO A 1 75 ? 2.114 0.017 -14.570 1.00 93.19 75 PRO A N 1
ATOM 554 C CA . PRO A 1 75 ? 2.880 1.119 -15.143 1.00 93.19 75 PRO A CA 1
ATOM 555 C C . PRO A 1 75 ? 4.291 1.225 -14.565 1.00 93.19 75 PRO A C 1
ATOM 557 O O . PRO A 1 75 ? 4.481 1.269 -13.343 1.00 93.19 75 PRO A O 1
ATOM 560 N N . ASN A 1 76 ? 5.287 1.326 -15.443 1.00 94.69 76 ASN A N 1
ATOM 561 C CA . ASN A 1 76 ? 6.634 1.722 -15.049 1.00 94.69 76 ASN A CA 1
ATOM 562 C C . ASN A 1 76 ? 6.571 3.129 -14.399 1.00 94.69 76 ASN A C 1
ATOM 564 O O . ASN A 1 76 ? 5.925 4.023 -14.961 1.00 94.69 76 ASN A O 1
ATOM 568 N N . PRO A 1 77 ? 7.153 3.319 -13.197 1.00 93.19 77 PRO A N 1
ATOM 569 C CA . PRO A 1 77 ? 7.008 4.559 -12.437 1.00 93.19 77 PRO A CA 1
ATOM 570 C C . PRO A 1 77 ? 7.590 5.794 -13.140 1.00 93.19 77 PRO A C 1
ATOM 572 O O . PRO A 1 77 ? 6.952 6.847 -13.090 1.00 93.19 77 PRO A O 1
ATOM 575 N N . ASP A 1 78 ? 8.748 5.665 -13.791 1.00 93.25 78 ASP A N 1
ATOM 576 C CA . ASP A 1 78 ? 9.549 6.771 -14.342 1.00 93.25 78 ASP A CA 1
ATOM 577 C C . ASP A 1 78 ? 9.948 6.576 -15.820 1.00 93.25 78 ASP A C 1
ATOM 579 O O . ASP A 1 78 ? 10.451 7.497 -16.458 1.00 93.25 78 ASP A O 1
ATOM 583 N N . GLY A 1 79 ? 9.651 5.412 -16.399 1.00 93.31 79 GLY A N 1
ATOM 584 C CA . GLY A 1 79 ? 9.990 5.056 -17.777 1.00 93.31 79 GLY A CA 1
ATOM 585 C C . GLY A 1 79 ? 11.419 4.543 -17.954 1.00 93.31 79 GLY A C 1
ATOM 586 O O . GLY A 1 79 ? 11.825 4.309 -19.092 1.00 93.31 79 GLY A O 1
ATOM 587 N N . LEU A 1 80 ? 12.177 4.354 -16.871 1.00 94.31 80 LEU A N 1
ATOM 588 C CA . LEU A 1 80 ? 13.536 3.828 -16.926 1.00 94.31 80 LEU A CA 1
ATOM 589 C C . LEU A 1 80 ? 13.531 2.297 -16.915 1.00 94.31 80 LEU A C 1
ATOM 591 O O . LEU A 1 80 ? 12.705 1.654 -16.269 1.00 94.31 80 LEU A O 1
ATOM 595 N N . THR A 1 81 ? 14.482 1.701 -17.628 1.00 95.94 81 THR A N 1
ATOM 596 C CA . THR A 1 81 ? 14.679 0.246 -17.688 1.00 95.94 81 THR A CA 1
ATOM 597 C C . THR A 1 81 ? 16.100 -0.100 -17.278 1.00 95.94 81 THR A C 1
ATOM 599 O O . THR A 1 81 ? 17.017 0.682 -17.524 1.00 95.94 81 THR A O 1
ATOM 602 N N . TYR A 1 82 ? 16.305 -1.289 -16.722 1.00 94.12 82 TYR A N 1
ATOM 603 C CA . TYR A 1 82 ? 17.635 -1.780 -16.366 1.00 94.12 82 TYR A CA 1
ATOM 604 C C . TYR A 1 82 ? 18.008 -2.972 -17.245 1.00 94.12 82 TYR A C 1
ATOM 606 O O . TYR A 1 82 ? 17.198 -3.879 -17.389 1.00 94.12 82 TYR A O 1
ATOM 614 N N . THR A 1 83 ? 19.202 -2.977 -17.840 1.00 96.06 83 THR A N 1
ATOM 615 C CA . THR A 1 83 ? 19.691 -4.107 -18.647 1.00 96.06 83 THR A CA 1
ATOM 616 C C . THR A 1 83 ? 20.992 -4.634 -18.066 1.00 96.06 83 THR A C 1
ATOM 618 O O . THR A 1 83 ? 21.913 -3.856 -17.825 1.00 96.06 83 THR A O 1
ATOM 621 N N . GLU A 1 84 ? 21.067 -5.947 -17.880 1.00 94.38 84 GLU A N 1
ATOM 622 C CA . GLU A 1 84 ? 22.241 -6.649 -17.365 1.00 94.38 84 GLU A CA 1
ATOM 623 C C . GLU A 1 84 ? 22.501 -7.920 -18.181 1.00 94.38 84 GLU A C 1
ATOM 625 O O . GLU A 1 84 ? 21.599 -8.451 -18.835 1.00 94.38 84 GLU A O 1
ATOM 630 N N . VAL A 1 85 ? 23.745 -8.397 -18.164 1.00 94.94 85 VAL A N 1
ATOM 631 C CA . VAL A 1 85 ? 24.126 -9.673 -18.774 1.00 94.94 85 VAL A CA 1
ATOM 632 C C . VAL A 1 85 ? 23.909 -10.782 -17.747 1.00 94.94 85 VAL A C 1
ATOM 634 O O . VAL A 1 85 ? 24.546 -10.786 -16.695 1.00 94.94 85 VAL A O 1
ATOM 637 N N . SER A 1 86 ? 23.015 -11.726 -18.034 1.00 88.56 86 SER A N 1
ATOM 638 C CA . SER A 1 86 ? 22.788 -12.895 -17.186 1.00 88.56 86 SER A CA 1
ATOM 639 C C . SER A 1 86 ? 23.954 -13.885 -17.250 1.00 88.56 86 SER A C 1
ATOM 641 O O . SER A 1 86 ? 24.817 -13.824 -18.124 1.00 88.56 86 SER A O 1
ATOM 643 N N . LEU A 1 87 ? 23.970 -14.847 -16.323 1.00 90.19 87 LEU A N 1
ATOM 644 C CA . LEU A 1 87 ? 25.025 -15.867 -16.219 1.00 90.19 87 LEU A CA 1
ATOM 645 C C . LEU A 1 87 ? 25.192 -16.727 -17.487 1.00 90.19 87 LEU A C 1
ATOM 647 O O . LEU A 1 87 ? 26.259 -17.293 -17.703 1.00 90.19 87 LEU A O 1
ATOM 651 N N . ASP A 1 88 ? 24.162 -16.820 -18.333 1.00 92.25 88 ASP A N 1
ATOM 652 C CA . ASP A 1 88 ? 24.207 -17.503 -19.634 1.00 92.25 88 ASP A CA 1
ATOM 653 C C . ASP A 1 88 ? 24.724 -16.608 -20.782 1.00 92.25 88 ASP A C 1
ATOM 655 O O . ASP A 1 88 ? 24.660 -16.999 -21.948 1.00 92.25 88 ASP A O 1
ATOM 659 N N . GLY A 1 89 ? 25.227 -15.410 -20.466 1.00 92.56 89 GLY A N 1
ATOM 660 C CA . GLY A 1 89 ? 25.796 -14.456 -21.418 1.00 92.56 89 GLY A CA 1
ATOM 661 C C . GLY A 1 89 ? 24.764 -13.675 -22.235 1.00 92.56 89 GLY A C 1
ATOM 662 O O . GLY A 1 89 ? 25.148 -12.949 -23.153 1.00 92.56 89 GLY A O 1
ATOM 663 N N . LYS A 1 90 ? 23.464 -13.814 -21.946 1.00 94.00 90 LYS A N 1
ATOM 664 C CA . LYS A 1 90 ? 22.401 -13.082 -22.649 1.00 94.00 90 LYS A CA 1
ATOM 665 C C . LYS A 1 90 ? 22.077 -11.767 -21.952 1.00 94.00 90 LYS A C 1
ATOM 667 O O . LYS A 1 90 ? 22.173 -11.649 -20.738 1.00 94.00 90 LYS A O 1
ATOM 672 N N . ASN A 1 91 ? 21.638 -10.780 -22.725 1.00 94.50 91 ASN A N 1
ATOM 673 C CA . ASN A 1 91 ? 21.099 -9.552 -22.150 1.00 94.50 91 ASN A CA 1
ATOM 674 C C . ASN A 1 91 ? 19.685 -9.807 -21.623 1.00 94.50 91 ASN A C 1
ATOM 676 O O . ASN A 1 91 ? 18.832 -10.330 -22.344 1.00 94.50 91 ASN A O 1
ATOM 680 N N . TYR A 1 92 ? 19.429 -9.376 -20.395 1.00 92.69 92 TYR A N 1
ATOM 681 C CA . TYR A 1 92 ? 18.110 -9.337 -19.788 1.00 92.69 92 TYR A CA 1
ATOM 682 C C . TYR A 1 92 ? 17.756 -7.893 -19.440 1.00 92.69 92 TYR A C 1
ATOM 684 O O . TYR A 1 92 ? 18.506 -7.218 -18.736 1.00 92.69 92 TYR A O 1
ATOM 692 N N . THR A 1 93 ? 16.600 -7.427 -19.915 1.00 94.88 93 THR A N 1
ATOM 693 C CA . THR A 1 93 ? 16.081 -6.092 -19.603 1.00 94.88 93 THR A CA 1
ATOM 694 C C . THR A 1 93 ? 14.905 -6.198 -18.643 1.00 94.88 93 THR A C 1
ATOM 696 O O . THR A 1 93 ? 13.896 -6.844 -18.927 1.00 94.88 93 THR A O 1
ATOM 699 N N . PHE A 1 94 ? 15.019 -5.526 -17.504 1.00 94.06 94 PHE A N 1
ATOM 700 C CA . PHE A 1 94 ? 13.947 -5.341 -16.548 1.00 94.06 94 PHE A CA 1
ATOM 701 C C . PHE A 1 94 ? 13.205 -4.028 -16.820 1.00 94.06 94 PHE A C 1
ATOM 703 O O . PHE A 1 94 ? 13.738 -2.935 -16.617 1.00 94.06 94 PHE A O 1
ATOM 710 N N . ASN A 1 95 ? 11.952 -4.149 -17.263 1.00 95.31 95 ASN A N 1
ATOM 711 C CA . ASN A 1 95 ? 11.112 -3.020 -17.678 1.00 95.31 95 ASN A CA 1
ATOM 712 C C . ASN A 1 95 ? 10.353 -2.346 -16.529 1.00 95.31 95 ASN A C 1
ATOM 714 O O . ASN A 1 95 ? 9.604 -1.404 -16.773 1.00 95.31 95 ASN A O 1
ATOM 718 N N . PHE A 1 96 ? 10.488 -2.844 -15.295 1.00 94.44 96 PHE A N 1
ATOM 719 C CA . PHE A 1 96 ? 9.713 -2.394 -14.134 1.00 94.44 96 PHE A CA 1
ATOM 720 C C . PHE A 1 96 ? 8.195 -2.362 -14.387 1.00 94.44 96 PHE A C 1
ATOM 722 O O . PHE A 1 96 ? 7.487 -1.561 -13.796 1.00 94.44 96 PHE A O 1
ATOM 729 N N . ASP A 1 97 ? 7.664 -3.245 -15.227 1.00 93.94 97 ASP A N 1
ATOM 730 C CA . ASP A 1 97 ? 6.247 -3.342 -15.609 1.00 93.94 97 ASP A CA 1
ATOM 731 C C . ASP A 1 97 ? 5.508 -4.495 -14.901 1.00 93.94 97 ASP A C 1
ATOM 733 O O . ASP A 1 97 ? 4.386 -4.871 -15.252 1.00 93.94 97 ASP A O 1
ATOM 737 N N . ARG A 1 98 ? 6.133 -5.053 -13.858 1.00 91.25 98 ARG A N 1
ATOM 738 C CA . ARG A 1 98 ? 5.561 -6.075 -12.975 1.00 91.25 98 ARG A CA 1
ATOM 739 C C . ARG A 1 98 ? 5.630 -5.668 -11.505 1.00 91.25 98 ARG A C 1
ATOM 741 O O . ARG A 1 98 ? 6.398 -4.780 -11.117 1.00 91.25 98 ARG A O 1
ATOM 748 N N . LEU A 1 99 ? 4.816 -6.316 -10.681 1.00 89.56 99 LEU A N 1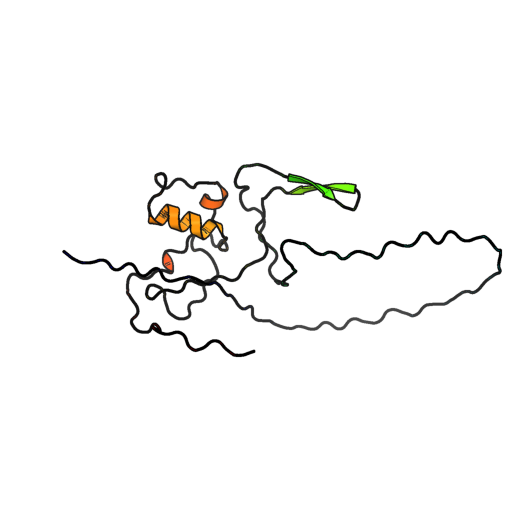
ATOM 749 C CA . LEU A 1 99 ? 4.942 -6.280 -9.225 1.00 89.56 99 LEU A CA 1
ATOM 750 C C . LEU A 1 99 ? 5.879 -7.395 -8.736 1.00 89.56 99 LEU A C 1
ATOM 752 O O . LEU A 1 99 ? 6.305 -8.259 -9.503 1.00 89.56 99 LEU A O 1
ATOM 756 N N . GLY A 1 100 ? 6.236 -7.336 -7.454 1.00 88.69 100 GLY A N 1
ATOM 757 C CA . GLY A 1 100 ? 6.952 -8.412 -6.770 1.00 88.69 100 GLY A CA 1
ATOM 758 C C . GLY A 1 100 ? 6.011 -9.502 -6.252 1.00 88.69 100 GLY A C 1
ATOM 759 O O . GLY A 1 100 ? 4.802 -9.469 -6.486 1.00 88.69 100 GLY A O 1
ATOM 760 N N . VAL A 1 101 ? 6.580 -10.456 -5.515 1.00 87.88 101 VAL A N 1
ATOM 761 C CA . VAL A 1 101 ? 5.816 -11.458 -4.753 1.00 87.88 101 VAL A CA 1
ATOM 762 C C . VAL A 1 101 ? 4.845 -10.784 -3.782 1.00 87.88 101 VAL A C 1
ATOM 764 O O . VAL A 1 101 ? 5.104 -9.666 -3.319 1.00 87.88 101 VAL A O 1
ATOM 767 N N . ARG A 1 102 ? 3.726 -11.446 -3.454 1.00 88.88 102 ARG A N 1
ATOM 768 C CA . ARG A 1 102 ? 2.808 -10.870 -2.471 1.00 88.88 102 ARG A CA 1
ATOM 769 C C . ARG A 1 102 ? 3.492 -10.842 -1.121 1.00 88.88 102 ARG A C 1
ATOM 771 O O . ARG A 1 102 ? 4.062 -11.826 -0.654 1.00 88.88 102 ARG A O 1
ATOM 778 N N . VAL A 1 103 ? 3.371 -9.693 -0.486 1.00 88.81 103 VAL A N 1
ATOM 779 C CA . VAL A 1 103 ? 3.583 -9.586 0.940 1.00 88.81 103 VAL A CA 1
ATOM 780 C C . VAL A 1 103 ? 2.224 -9.679 1.609 1.00 88.81 103 VAL A C 1
ATOM 782 O O . VAL A 1 103 ? 1.204 -9.313 1.014 1.00 88.81 103 VAL A O 1
ATOM 785 N N . PRO A 1 104 ? 2.182 -10.167 2.847 1.00 90.06 104 PRO A N 1
ATOM 786 C CA . PRO A 1 104 ? 0.992 -9.989 3.652 1.00 90.06 104 PRO A CA 1
ATOM 787 C C . PRO A 1 104 ? 0.514 -8.513 3.708 1.00 90.06 104 PRO A C 1
ATOM 789 O O . PRO A 1 104 ? 1.257 -7.641 3.286 1.00 90.06 104 PRO A O 1
ATOM 792 N N . THR A 1 105 ? -0.687 -8.197 4.225 1.00 90.31 105 THR A N 1
ATOM 793 C CA . THR A 1 105 ? -1.180 -6.826 4.559 1.00 90.31 105 THR A CA 1
ATOM 794 C C . THR A 1 105 ? -2.302 -6.893 5.610 1.00 90.31 105 THR A C 1
ATOM 796 O O . THR A 1 105 ? -3.040 -7.864 5.650 1.00 90.31 105 THR A O 1
ATOM 799 N N . LEU A 1 106 ? -2.392 -5.908 6.504 1.00 91.81 106 LEU A N 1
ATOM 800 C CA . LEU A 1 106 ? -3.325 -5.725 7.622 1.00 91.81 106 LEU A CA 1
ATOM 801 C C . LEU A 1 106 ? -3.384 -4.230 7.944 1.00 91.81 106 LEU A C 1
ATOM 803 O O . LEU A 1 106 ? -2.383 -3.511 7.916 1.00 91.81 106 LEU A O 1
ATOM 807 N N . ILE A 1 107 ? -4.561 -3.808 8.364 1.00 92.69 107 ILE A N 1
ATOM 808 C CA . ILE A 1 107 ? -4.813 -2.478 8.888 1.00 92.69 107 ILE A CA 1
ATOM 809 C C . ILE A 1 107 ? -5.359 -2.692 10.293 1.00 92.69 107 ILE A C 1
ATOM 811 O O . ILE A 1 107 ? -6.315 -3.442 10.481 1.00 92.69 107 ILE A O 1
ATOM 815 N N . ILE A 1 108 ? -4.713 -2.090 11.290 1.00 92.62 108 ILE A N 1
ATOM 816 C CA . ILE A 1 108 ? -5.054 -2.283 12.701 1.00 92.62 108 ILE A CA 1
ATOM 817 C C . ILE A 1 108 ? -5.403 -0.920 13.281 1.00 92.62 108 ILE A C 1
ATOM 819 O O . ILE A 1 108 ? -4.551 -0.042 13.387 1.00 92.62 108 ILE A O 1
ATOM 823 N N . SER A 1 109 ? -6.677 -0.736 13.613 1.00 93.25 109 SER A N 1
ATOM 824 C CA . SER A 1 109 ? -7.206 0.508 14.168 1.00 93.25 109 SER A CA 1
ATOM 825 C C . SER A 1 109 ? -8.597 0.273 14.773 1.00 93.25 109 SER A C 1
ATOM 827 O O . SER A 1 109 ? -9.345 -0.567 14.268 1.00 93.25 109 SER A O 1
ATOM 829 N N . PRO A 1 110 ? -9.012 1.032 15.800 1.00 95.38 110 PRO A N 1
ATOM 830 C CA . PRO A 1 110 ? -10.415 1.086 16.219 1.00 95.38 110 PRO A CA 1
ATOM 831 C C . PRO A 1 110 ? -11.364 1.619 15.138 1.00 95.38 110 PRO A C 1
ATOM 833 O O . PRO A 1 110 ? -12.570 1.405 15.222 1.00 95.38 110 PRO A O 1
ATOM 836 N N . TRP A 1 111 ? -10.822 2.286 14.117 1.00 96.31 111 TRP A N 1
ATOM 837 C CA . TRP A 1 111 ? -11.566 2.806 12.972 1.00 96.31 111 TRP A CA 1
ATOM 838 C C . TRP A 1 111 ? -11.726 1.796 11.833 1.00 96.31 111 TRP A C 1
ATOM 840 O O . TRP A 1 111 ? -12.234 2.165 10.787 1.00 96.31 111 TRP A O 1
ATOM 850 N N . VAL A 1 112 ? -11.308 0.536 11.985 1.00 95.75 112 VAL A N 1
ATOM 851 C CA . VAL A 1 112 ? -11.542 -0.503 10.964 1.00 95.75 112 VAL A CA 1
ATOM 852 C C . VAL A 1 112 ? -12.392 -1.645 11.506 1.00 95.75 112 VAL A C 1
ATOM 854 O O . VAL A 1 112 ? -12.396 -1.931 12.708 1.00 95.75 112 VAL A O 1
ATOM 857 N N . GLN A 1 113 ? -13.131 -2.317 10.627 1.00 94.06 113 GLN A N 1
ATOM 858 C CA . GLN A 1 113 ? -14.013 -3.413 11.021 1.00 94.06 113 GLN A CA 1
ATOM 859 C C . GLN A 1 113 ? -13.223 -4.619 11.564 1.00 94.06 113 GLN A C 1
ATOM 861 O O . GLN A 1 113 ? -12.089 -4.896 11.171 1.00 94.06 113 GLN A O 1
ATOM 866 N N . LYS A 1 114 ? -13.823 -5.350 12.511 1.00 93.19 114 LYS A N 1
ATOM 867 C CA . LYS A 1 114 ? -13.204 -6.531 13.123 1.00 93.19 114 LYS A CA 1
ATOM 868 C C . LYS A 1 114 ? -13.153 -7.692 12.140 1.00 93.19 114 LYS A C 1
ATOM 870 O O . LYS A 1 114 ? -14.191 -8.088 11.624 1.00 93.19 114 LYS A O 1
ATOM 875 N N . GLY A 1 115 ? -11.976 -8.296 11.983 1.00 91.31 115 GLY A N 1
ATOM 876 C CA . GLY A 1 115 ? -11.839 -9.600 11.325 1.00 91.31 115 GLY A CA 1
ATOM 877 C C . GLY A 1 115 ? -12.213 -9.606 9.843 1.00 91.31 115 GLY A C 1
ATOM 878 O O . GLY A 1 115 ? -12.634 -10.642 9.337 1.00 91.31 115 GLY A O 1
ATOM 879 N N . VAL A 1 116 ? -12.077 -8.468 9.159 1.00 91.62 116 VAL A N 1
ATOM 880 C CA . VAL A 1 116 ? -12.323 -8.374 7.717 1.00 91.62 116 VAL A CA 1
ATOM 881 C C . VAL A 1 116 ? -11.104 -8.848 6.939 1.00 91.62 116 VAL A C 1
ATOM 883 O O . VAL A 1 116 ? -9.967 -8.513 7.272 1.00 91.62 116 VAL A O 1
ATOM 886 N N . ILE A 1 117 ? -11.364 -9.626 5.891 1.00 91.62 117 ILE A N 1
ATOM 887 C CA . ILE A 1 117 ? -10.375 -10.015 4.891 1.00 91.62 117 ILE A CA 1
ATOM 888 C C . ILE A 1 117 ? -10.707 -9.243 3.625 1.00 91.62 117 ILE A C 1
ATOM 890 O O . ILE A 1 117 ? -11.759 -9.458 3.031 1.00 91.62 117 ILE A O 1
ATOM 894 N N . GLU A 1 118 ? -9.795 -8.363 3.229 1.00 89.94 118 GLU A N 1
ATOM 895 C CA . GLU A 1 118 ? -9.881 -7.670 1.952 1.00 89.94 118 GLU A CA 1
ATOM 896 C C . GLU A 1 118 ? -9.040 -8.405 0.901 1.00 89.94 118 GLU A C 1
ATOM 898 O O . GLU A 1 118 ? -7.913 -8.837 1.176 1.00 89.94 118 GLU A O 1
ATOM 903 N N . HIS A 1 119 ? -9.591 -8.552 -0.302 1.00 83.81 119 HIS A N 1
ATOM 904 C CA . HIS A 1 119 ? -8.972 -9.289 -1.400 1.00 83.81 119 HIS A CA 1
ATOM 905 C C . HIS A 1 119 ? -8.467 -8.372 -2.516 1.00 83.81 119 HIS A C 1
ATOM 907 O O . HIS A 1 119 ? -7.417 -8.663 -3.092 1.00 83.81 119 HIS A O 1
ATOM 913 N N . ALA A 1 120 ? -9.180 -7.285 -2.823 1.00 81.75 120 ALA A N 1
ATOM 914 C CA . ALA A 1 120 ? -8.847 -6.410 -3.943 1.00 81.75 120 ALA A CA 1
ATOM 915 C C . ALA A 1 120 ? -9.243 -4.954 -3.673 1.00 81.75 120 ALA A C 1
ATOM 917 O O . ALA A 1 120 ? -10.109 -4.651 -2.861 1.00 81.75 120 ALA A O 1
ATOM 918 N N . GLY A 1 121 ? -8.597 -4.027 -4.372 1.00 75.94 121 GLY A N 1
ATOM 919 C CA . GLY A 1 121 ? -9.000 -2.630 -4.345 1.00 75.94 121 GLY A CA 1
ATOM 920 C C . GLY A 1 121 ? -10.337 -2.402 -5.046 1.00 75.94 121 GLY A C 1
ATOM 921 O O . GLY A 1 121 ? -10.656 -3.049 -6.044 1.00 75.94 121 GLY A O 1
ATOM 922 N N . GLN A 1 122 ? -11.095 -1.417 -4.563 1.00 70.88 122 GLN A N 1
ATOM 923 C CA . GLN A 1 122 ? -12.340 -0.983 -5.208 1.00 70.88 122 GLN A CA 1
ATOM 924 C C . GLN A 1 122 ? -12.100 -0.301 -6.569 1.00 70.88 122 GLN A C 1
ATOM 926 O O . GLN A 1 122 ? -12.987 -0.299 -7.421 1.00 70.88 122 GLN A O 1
ATOM 931 N N . ASN A 1 123 ? -10.894 0.224 -6.818 1.00 58.41 123 ASN A N 1
ATOM 932 C CA . ASN A 1 123 ? -10.519 0.774 -8.118 1.00 58.41 123 ASN A CA 1
ATOM 933 C C . ASN A 1 123 ? -10.057 -0.345 -9.060 1.00 58.41 123 ASN A C 1
ATOM 935 O O . ASN A 1 123 ? -8.920 -0.810 -9.000 1.00 58.41 123 ASN A O 1
ATOM 939 N N . GLN A 1 124 ? -10.952 -0.738 -9.969 1.00 53.94 124 GLN A N 1
ATOM 940 C CA . GLN A 1 124 ? -10.671 -1.633 -11.103 1.00 53.94 124 GLN A CA 1
ATOM 941 C C . GLN A 1 124 ? -10.308 -3.087 -10.729 1.00 53.94 124 GLN A C 1
ATOM 943 O O . GLN A 1 124 ? -9.819 -3.829 -11.577 1.00 53.94 124 GLN A O 1
ATOM 948 N N . GLY A 1 125 ? -10.552 -3.521 -9.484 1.00 55.97 125 GLY A N 1
ATOM 949 C CA . GLY A 1 125 ? -10.285 -4.898 -9.041 1.00 55.97 125 GLY A CA 1
ATOM 950 C C . GLY A 1 125 ? -8.796 -5.250 -8.929 1.00 55.97 125 GLY A C 1
ATOM 951 O O . GLY A 1 125 ? -8.440 -6.426 -8.862 1.00 55.97 125 GLY A O 1
ATOM 952 N N . LEU A 1 126 ? -7.918 -4.244 -8.921 1.00 65.25 126 LEU A N 1
ATOM 953 C CA . LEU A 1 126 ? -6.472 -4.429 -8.836 1.00 65.25 126 LEU A CA 1
ATOM 954 C C . LEU A 1 126 ? -6.051 -4.825 -7.413 1.00 65.25 126 LEU A C 1
ATOM 956 O O . LEU A 1 126 ? -6.596 -4.341 -6.420 1.00 65.25 126 LEU A O 1
ATOM 960 N N . SER A 1 127 ? -5.045 -5.693 -7.299 1.00 76.50 127 SER A N 1
ATOM 961 C CA . SER A 1 127 ? -4.424 -6.003 -6.007 1.00 76.50 127 SER A CA 1
ATOM 962 C C . SER A 1 127 ? -3.693 -4.783 -5.439 1.00 76.50 127 SER A C 1
ATOM 964 O O . SER A 1 127 ? -3.129 -3.975 -6.180 1.00 76.50 127 SER A O 1
ATOM 966 N N . TYR A 1 128 ? -3.663 -4.665 -4.111 1.00 89.75 128 TYR A N 1
ATOM 967 C CA . TYR A 1 128 ? -2.862 -3.640 -3.446 1.00 89.75 128 TYR A CA 1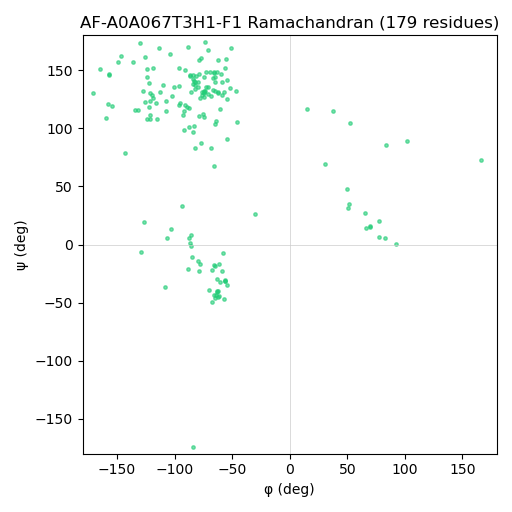
ATOM 968 C C . TYR A 1 128 ? -1.369 -3.843 -3.709 1.00 89.75 128 TYR A C 1
ATOM 970 O O . TYR A 1 128 ? -0.875 -4.964 -3.835 1.00 89.75 128 TYR A O 1
ATOM 978 N N . SER A 1 129 ? -0.642 -2.733 -3.746 1.00 91.75 129 SER A N 1
ATOM 979 C CA . SER A 1 129 ? 0.819 -2.716 -3.798 1.00 91.75 129 SER A CA 1
ATOM 980 C C . SER A 1 129 ? 1.353 -1.763 -2.730 1.00 91.75 129 SER A C 1
ATOM 982 O O . SER A 1 129 ? 0.591 -1.022 -2.117 1.00 91.75 129 SER A O 1
ATOM 984 N N . HIS A 1 130 ? 2.668 -1.713 -2.519 1.00 92.88 130 HIS A N 1
ATOM 985 C CA . HIS A 1 130 ? 3.260 -0.734 -1.596 1.00 92.88 130 HIS A CA 1
ATOM 986 C C . HIS A 1 130 ? 2.889 0.715 -1.962 1.00 92.88 130 HIS A C 1
ATOM 988 O O . HIS A 1 130 ? 2.696 1.556 -1.083 1.00 92.88 130 HIS A O 1
ATOM 994 N N . SER A 1 131 ? 2.701 0.996 -3.255 1.00 93.25 131 SER A N 1
ATOM 995 C CA . SER A 1 131 ? 2.267 2.306 -3.742 1.00 93.25 131 SER A CA 1
ATOM 996 C C . SER A 1 131 ? 0.845 2.679 -3.310 1.00 93.25 131 SER A C 1
ATOM 998 O O . SER A 1 131 ? 0.528 3.864 -3.293 1.00 93.25 131 SER A O 1
ATOM 1000 N N . SER A 1 132 ? 0.018 1.718 -2.882 1.00 93.31 132 SER A N 1
ATOM 1001 C CA . SER A 1 132 ? -1.321 1.970 -2.332 1.00 93.31 132 SER A CA 1
ATOM 1002 C C . SER A 1 132 ? -1.292 2.836 -1.073 1.00 93.31 132 SER A C 1
ATOM 1004 O O . SER A 1 132 ? -2.208 3.623 -0.857 1.00 93.31 132 SER A O 1
ATOM 1006 N N . ILE A 1 133 ? -0.234 2.738 -0.257 1.00 94.12 133 ILE A N 1
ATOM 1007 C CA . ILE A 1 133 ? -0.064 3.587 0.932 1.00 94.12 133 ILE A CA 1
ATOM 1008 C C . ILE A 1 133 ? 0.161 5.038 0.501 1.00 94.12 133 ILE A C 1
ATOM 1010 O O . ILE A 1 133 ? -0.540 5.930 0.967 1.00 94.12 133 ILE A O 1
ATOM 1014 N N . ALA A 1 134 ? 1.090 5.269 -0.431 1.00 93.75 134 ALA A N 1
ATOM 1015 C CA . ALA A 1 134 ? 1.372 6.606 -0.948 1.00 93.75 134 ALA A CA 1
ATOM 1016 C C . ALA A 1 134 ? 0.156 7.211 -1.671 1.00 93.75 134 ALA A C 1
ATOM 1018 O O . ALA A 1 134 ? -0.161 8.377 -1.453 1.00 93.75 134 ALA A O 1
ATOM 1019 N N . ALA A 1 135 ? -0.562 6.411 -2.466 1.00 92.62 135 ALA A N 1
ATOM 1020 C CA . ALA A 1 135 ? -1.790 6.835 -3.137 1.00 92.62 135 ALA A CA 1
ATOM 1021 C C . ALA A 1 135 ? -2.877 7.235 -2.125 1.00 92.62 135 ALA A C 1
ATOM 1023 O O . ALA A 1 135 ? -3.502 8.287 -2.264 1.00 92.62 135 ALA A O 1
ATOM 1024 N N . PHE A 1 136 ? -3.059 6.442 -1.063 1.00 92.75 136 PHE A N 1
ATOM 1025 C CA . PHE A 1 136 ? -4.002 6.762 0.007 1.00 92.75 136 PHE A CA 1
ATOM 1026 C C . PHE A 1 136 ? -3.606 8.041 0.756 1.00 92.75 136 PHE A C 1
ATOM 1028 O O . PHE A 1 136 ? -4.463 8.887 0.986 1.00 92.75 136 PHE A O 1
ATOM 1035 N N . MET A 1 137 ? -2.324 8.229 1.089 1.00 94.31 137 MET A N 1
ATOM 1036 C CA . MET A 1 137 ? -1.833 9.454 1.736 1.00 94.31 137 MET A CA 1
ATOM 1037 C C . MET A 1 137 ? -2.042 10.693 0.854 1.00 94.31 137 MET A C 1
ATOM 1039 O O . MET A 1 137 ? -2.520 11.717 1.342 1.00 94.31 137 MET A O 1
ATOM 1043 N N . GLY A 1 138 ? -1.721 10.586 -0.440 1.00 93.88 138 GLY A N 1
ATOM 1044 C CA . GLY A 1 138 ? -1.947 11.647 -1.420 1.00 93.88 138 GLY A CA 1
ATOM 1045 C C . GLY A 1 138 ? -3.413 12.061 -1.476 1.00 93.88 138 GLY A C 1
ATOM 1046 O O . GLY A 1 138 ? -3.724 13.243 -1.351 1.00 93.88 138 GLY A O 1
ATOM 1047 N N . LYS A 1 139 ? -4.318 11.077 -1.537 1.00 91.75 139 LYS A N 1
ATOM 1048 C CA . LYS A 1 139 ? -5.767 11.301 -1.506 1.00 91.75 139 LYS A CA 1
ATOM 1049 C C . LYS A 1 139 ? -6.253 11.892 -0.178 1.00 91.75 139 LYS A C 1
ATOM 1051 O O . LYS A 1 139 ? -7.043 12.829 -0.187 1.00 91.75 139 LYS A O 1
ATOM 1056 N N . LEU A 1 140 ? -5.796 11.357 0.955 1.00 92.56 140 LEU A N 1
ATOM 1057 C CA . LEU A 1 140 ? -6.263 11.738 2.293 1.00 92.56 140 LEU A CA 1
ATOM 1058 C C . LEU A 1 140 ? -5.978 13.208 2.618 1.00 92.56 140 LEU A C 1
ATOM 1060 O O . LEU A 1 140 ? -6.811 13.871 3.233 1.00 92.56 140 LEU A O 1
ATOM 1064 N N . TRP A 1 141 ? -4.807 13.708 2.221 1.00 94.81 141 TRP A N 1
ATOM 1065 C CA . TRP A 1 141 ? -4.385 15.083 2.507 1.00 94.81 141 TRP A CA 1
ATOM 1066 C C . TRP A 1 141 ? -4.424 16.012 1.297 1.00 94.81 141 TRP A C 1
ATOM 1068 O O . TRP A 1 141 ? -4.006 17.160 1.422 1.00 94.81 141 TRP A O 1
ATOM 1078 N N . ASN A 1 142 ? -4.928 15.539 0.154 1.00 94.12 142 ASN A N 1
ATOM 1079 C CA . ASN A 1 142 ? -4.900 16.271 -1.110 1.00 94.12 142 ASN A CA 1
ATOM 1080 C C . ASN A 1 142 ? -3.492 16.812 -1.427 1.00 94.12 142 ASN A C 1
ATOM 1082 O O . ASN A 1 142 ? -3.305 17.998 -1.710 1.00 94.12 142 ASN A O 1
ATOM 1086 N N . LEU A 1 143 ? -2.484 15.943 -1.292 1.00 92.88 143 LEU A N 1
ATOM 1087 C CA . LEU A 1 143 ? -1.096 16.311 -1.564 1.00 92.88 143 LEU A CA 1
ATOM 1088 C C . LEU A 1 143 ? -0.948 16.642 -3.049 1.00 92.88 143 LEU A C 1
ATOM 1090 O O . LEU A 1 143 ? -1.537 15.967 -3.888 1.00 92.88 143 LEU A O 1
ATOM 1094 N N . ASP A 1 144 ? -0.177 17.687 -3.345 1.00 88.69 144 ASP A N 1
ATOM 1095 C CA . ASP A 1 144 ? 0.094 18.148 -4.714 1.00 88.69 144 ASP A CA 1
ATOM 1096 C C . ASP A 1 144 ? -1.175 18.367 -5.567 1.00 88.69 144 ASP A C 1
ATOM 1098 O O . ASP A 1 144 ? -1.223 18.074 -6.756 1.00 88.69 144 ASP A O 1
ATOM 1102 N N . GLY A 1 145 ? -2.265 18.824 -4.937 1.00 88.62 145 GLY A N 1
ATOM 1103 C CA . GLY A 1 145 ? -3.535 19.067 -5.632 1.00 88.62 145 GLY A CA 1
ATOM 1104 C C . GLY A 1 145 ? -4.262 17.802 -6.100 1.00 88.62 145 GLY A C 1
ATOM 1105 O O . GLY A 1 145 ? -5.178 17.905 -6.912 1.00 88.62 145 GLY A O 1
ATOM 1106 N N . GLY A 1 146 ? -3.875 16.629 -5.588 1.00 84.06 146 GLY A N 1
ATOM 1107 C CA . GLY A 1 146 ? -4.434 15.338 -5.984 1.00 84.06 146 GLY A CA 1
ATOM 1108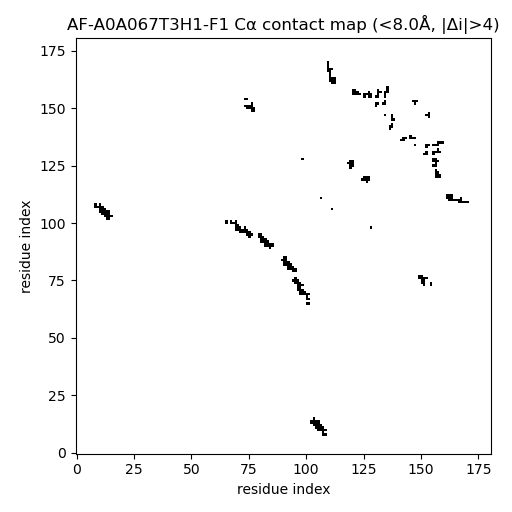 C C . GLY A 1 146 ? -3.662 14.654 -7.112 1.00 84.06 146 GLY A C 1
ATOM 1109 O O . GLY A 1 146 ? -4.029 13.541 -7.497 1.00 84.06 146 GLY A O 1
ATOM 1110 N N . GLU A 1 147 ? -2.584 15.269 -7.604 1.00 91.56 147 GLU A N 1
ATOM 1111 C CA . GLU A 1 147 ? -1.733 14.674 -8.627 1.00 91.56 147 GLU A CA 1
ATOM 1112 C C . GLU A 1 147 ? -0.842 13.559 -8.040 1.00 91.56 147 GLU A C 1
ATOM 1114 O O . GLU A 1 147 ? -0.193 13.732 -7.002 1.00 91.56 147 GLU A O 1
ATOM 1119 N N . PRO A 1 148 ? -0.792 12.368 -8.666 1.00 91.31 148 PRO A N 1
ATOM 1120 C CA . PRO A 1 148 ? 0.064 11.288 -8.193 1.00 91.31 148 PRO A CA 1
ATOM 1121 C C . PRO A 1 148 ? 1.553 11.565 -8.430 1.00 91.31 148 PRO A C 1
ATOM 1123 O O . PRO A 1 148 ? 1.972 11.857 -9.546 1.00 91.31 148 PRO A O 1
ATOM 1126 N N . LEU A 1 149 ? 2.385 11.298 -7.417 1.00 90.25 149 LEU A N 1
ATOM 1127 C CA . LEU A 1 149 ? 3.848 11.468 -7.491 1.00 90.25 149 LEU A CA 1
ATOM 1128 C C . LEU A 1 149 ? 4.523 10.686 -8.635 1.00 90.25 149 LEU A C 1
ATOM 1130 O O . LEU A 1 149 ? 5.567 11.087 -9.136 1.00 90.25 149 LEU A O 1
ATOM 1134 N N . THR A 1 150 ? 3.971 9.528 -9.009 1.00 93.19 150 THR A N 1
ATOM 1135 C CA . THR A 1 150 ? 4.443 8.713 -10.140 1.00 93.19 150 THR A CA 1
ATOM 1136 C C . THR A 1 150 ? 3.266 8.004 -10.801 1.00 93.19 150 THR A C 1
ATOM 1138 O O . THR A 1 150 ? 2.227 7.781 -10.169 1.00 93.19 150 THR A O 1
ATOM 1141 N N . LYS A 1 151 ? 3.457 7.526 -12.039 1.00 93.62 151 LYS A N 1
ATOM 1142 C CA . LYS A 1 151 ? 2.462 6.698 -12.751 1.00 93.62 151 LYS A CA 1
ATOM 1143 C C . LYS A 1 151 ? 2.041 5.469 -11.940 1.00 93.62 151 LYS A C 1
ATOM 1145 O O . LYS A 1 151 ? 0.880 5.072 -11.963 1.00 93.62 151 LYS A O 1
ATOM 1150 N N . ARG A 1 152 ? 2.976 4.885 -11.183 1.00 92.81 152 ARG A N 1
ATOM 1151 C CA . ARG A 1 152 ? 2.717 3.719 -10.328 1.00 92.81 152 ARG A CA 1
ATOM 1152 C C . ARG A 1 152 ? 1.843 4.052 -9.125 1.00 92.81 152 ARG A C 1
ATOM 1154 O O . ARG A 1 152 ? 0.987 3.252 -8.765 1.00 92.81 152 ARG A O 1
ATOM 1161 N N . VAL A 1 153 ? 2.054 5.217 -8.515 1.00 93.19 153 VAL A N 1
ATOM 1162 C CA . VAL A 1 153 ? 1.193 5.703 -7.428 1.00 93.19 153 VAL A CA 1
ATOM 1163 C C . VAL A 1 153 ? -0.208 5.986 -7.962 1.00 93.19 153 VAL A C 1
ATOM 1165 O O . VAL A 1 153 ? -1.170 5.538 -7.352 1.00 93.19 153 VAL A O 1
ATOM 1168 N N . GLY A 1 154 ? -0.327 6.622 -9.131 1.00 91.50 154 GLY A N 1
ATOM 1169 C CA . GLY A 1 154 ? -1.628 6.899 -9.753 1.00 91.50 154 GLY A CA 1
ATOM 1170 C C . GLY A 1 154 ? -2.414 5.644 -10.142 1.00 91.50 154 GLY A C 1
ATOM 1171 O O . GLY A 1 154 ? -3.639 5.647 -10.104 1.00 91.50 154 GLY A O 1
ATOM 1172 N N . PHE A 1 155 ? -1.719 4.554 -10.473 1.00 89.94 155 PHE A N 1
ATOM 1173 C CA . PHE A 1 155 ? -2.330 3.259 -10.780 1.00 89.94 155 PHE A CA 1
ATOM 1174 C C . PHE A 1 155 ? -2.764 2.467 -9.536 1.00 89.94 155 PHE A C 1
ATOM 1176 O O . PHE A 1 155 ? -3.598 1.566 -9.627 1.00 89.94 155 PHE A O 1
ATOM 1183 N N . ALA A 1 156 ? -2.182 2.746 -8.369 1.00 91.06 156 ALA A N 1
ATOM 1184 C CA . ALA A 1 156 ? -2.400 1.933 -7.184 1.00 91.06 156 ALA A CA 1
ATOM 1185 C C . ALA A 1 156 ? -3.802 2.141 -6.590 1.00 91.06 156 ALA A C 1
ATOM 1187 O O . ALA A 1 156 ? -4.265 3.262 -6.397 1.00 91.06 156 ALA A O 1
ATOM 1188 N N . SER A 1 157 ? -4.458 1.039 -6.221 1.00 91.12 157 SER A N 1
ATOM 1189 C CA . SER A 1 157 ? -5.716 1.095 -5.472 1.00 91.12 157 SER A CA 1
ATOM 1190 C C . SER A 1 157 ? -5.514 1.654 -4.066 1.00 91.12 157 SER A C 1
ATOM 1192 O O . SER A 1 157 ? -4.524 1.332 -3.409 1.00 91.12 157 SER A O 1
ATOM 1194 N N . THR A 1 158 ? -6.482 2.428 -3.584 1.00 91.56 158 THR A N 1
ATOM 1195 C CA . THR A 1 158 ? -6.534 2.955 -2.216 1.00 91.56 158 THR A CA 1
ATOM 1196 C C . THR A 1 158 ? -7.549 2.177 -1.367 1.00 91.56 158 THR A C 1
ATOM 1198 O O . THR A 1 158 ? -8.345 1.393 -1.889 1.00 91.56 158 THR A O 1
ATOM 1201 N N . PHE A 1 159 ? -7.477 2.324 -0.043 1.00 92.81 159 PHE A N 1
ATOM 1202 C CA . PHE A 1 159 ? -8.185 1.472 0.926 1.00 92.81 159 PHE A CA 1
ATOM 1203 C C . PHE A 1 159 ? -9.039 2.258 1.934 1.00 92.81 159 PHE A C 1
ATOM 1205 O O . PHE A 1 159 ? -9.400 1.744 2.988 1.00 92.81 159 PHE A O 1
ATOM 1212 N N . GLU A 1 160 ? -9.381 3.510 1.633 1.00 92.19 160 GLU A N 1
ATOM 1213 C CA . GLU A 1 160 ? -10.180 4.383 2.502 1.00 92.19 160 GLU A CA 1
ATOM 1214 C C . GLU A 1 160 ? -11.532 3.779 2.891 1.00 92.19 160 GLU A C 1
ATOM 1216 O O . GLU A 1 160 ? -12.008 4.024 3.992 1.00 92.19 160 GLU A O 1
ATOM 1221 N N . HIS A 1 161 ? -12.120 2.946 2.032 1.00 91.38 161 HIS A N 1
ATOM 1222 C CA . HIS A 1 161 ? -13.386 2.263 2.296 1.00 91.38 161 HIS A CA 1
ATOM 1223 C C . HIS A 1 161 ? -13.307 1.261 3.456 1.00 91.38 161 HIS A C 1
ATOM 1225 O O . HIS A 1 161 ? -14.337 0.885 4.008 1.00 91.38 161 HIS A O 1
ATOM 1231 N N . LEU A 1 162 ? -12.100 0.826 3.835 1.00 93.06 162 LEU A N 1
ATOM 1232 C CA . LEU A 1 162 ? -11.884 -0.027 5.004 1.00 93.06 162 LEU A CA 1
ATOM 1233 C C . LEU A 1 162 ? -11.896 0.773 6.314 1.00 93.06 162 LEU A C 1
ATOM 1235 O O . LEU A 1 162 ? -11.985 0.181 7.392 1.00 93.06 162 LEU A O 1
ATOM 1239 N N . ILE A 1 163 ? -11.795 2.103 6.230 1.00 94.56 163 ILE A N 1
ATOM 1240 C CA . ILE A 1 163 ? -11.822 3.013 7.370 1.00 94.56 163 ILE A CA 1
ATOM 1241 C C . ILE A 1 163 ? -13.269 3.452 7.600 1.00 94.56 163 ILE A C 1
ATOM 1243 O O . I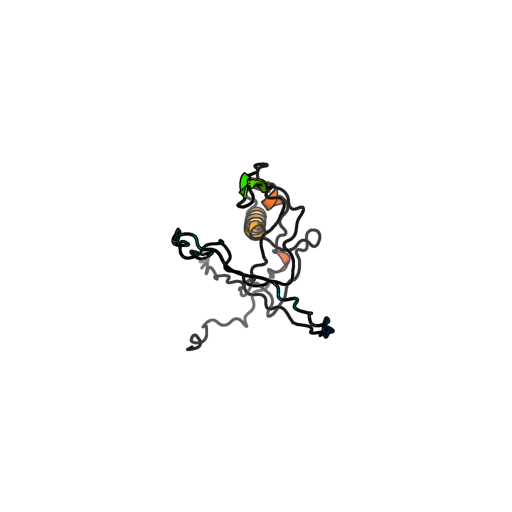LE A 1 163 ? -13.890 4.129 6.785 1.00 94.56 163 ILE A O 1
ATOM 1247 N N . MET A 1 164 ? -13.810 3.055 8.743 1.00 95.06 164 MET A N 1
ATOM 1248 C CA . MET A 1 164 ? -15.151 3.392 9.192 1.00 95.06 164 MET A CA 1
ATOM 1249 C C . MET A 1 164 ? -15.203 4.813 9.757 1.00 95.06 164 MET A C 1
ATOM 1251 O O . MET A 1 164 ? -14.218 5.359 10.252 1.00 95.06 164 MET A O 1
ATOM 1255 N N . ASN A 1 165 ? -16.408 5.372 9.780 1.00 95.94 165 ASN A N 1
ATOM 1256 C CA . ASN A 1 165 ? -16.723 6.628 10.461 1.00 95.94 165 ASN A CA 1
ATOM 1257 C C . ASN A 1 165 ? -17.096 6.440 11.947 1.00 95.94 165 ASN A C 1
ATOM 1259 O O . ASN A 1 165 ? -17.404 7.418 12.627 1.00 95.94 165 ASN A O 1
ATOM 1263 N N . GLN A 1 166 ? -17.076 5.203 12.453 1.00 95.06 166 GLN A N 1
ATOM 1264 C CA . GLN A 1 166 ? -17.421 4.860 13.829 1.00 95.06 166 GLN A CA 1
ATOM 1265 C C . GLN A 1 166 ? -16.233 4.205 14.536 1.00 95.06 166 GLN A C 1
ATOM 1267 O O . GLN A 1 166 ? -15.665 3.225 14.054 1.00 95.06 166 GLN A O 1
ATOM 1272 N N . PHE A 1 167 ? -15.898 4.725 15.716 1.00 94.94 167 PHE A N 1
ATOM 1273 C CA . PHE A 1 167 ? -14.885 4.144 16.589 1.00 94.94 167 PHE A CA 1
ATOM 1274 C C . PHE A 1 167 ? -15.424 2.880 17.268 1.00 94.94 167 PHE A C 1
ATOM 1276 O O . PHE A 1 167 ? -16.513 2.891 17.850 1.00 94.94 167 PHE A O 1
ATOM 1283 N N . ARG A 1 168 ? -14.656 1.791 17.236 1.00 94.50 168 ARG A N 1
ATOM 1284 C CA . ARG A 1 168 ? -14.988 0.551 17.945 1.00 94.50 168 ARG A CA 1
ATOM 1285 C C . ARG A 1 168 ? -14.500 0.573 19.388 1.00 94.50 168 ARG A C 1
ATOM 1287 O O . ARG A 1 168 ? -13.332 0.829 19.643 1.00 94.50 168 ARG A O 1
ATOM 1294 N N . SER A 1 169 ? -15.376 0.213 20.322 1.00 94.62 169 SER A N 1
ATOM 1295 C CA . SER A 1 169 ? -15.039 0.053 21.744 1.00 94.62 169 SER A CA 1
ATOM 1296 C C . SER A 1 169 ? -14.474 -1.328 22.098 1.00 94.62 169 SER A C 1
ATOM 1298 O O . SER A 1 169 ? -13.959 -1.513 23.195 1.00 94.62 169 SER A O 1
ATOM 1300 N N . ASP A 1 170 ? -14.545 -2.302 21.186 1.00 93.50 170 ASP A N 1
ATOM 1301 C CA . ASP A 1 170 ? -14.134 -3.693 21.416 1.00 93.50 170 ASP A CA 1
ATOM 1302 C C . ASP A 1 170 ? -12.677 -3.975 20.989 1.00 93.50 170 ASP A C 1
ATOM 1304 O O . ASP A 1 170 ? -12.349 -5.066 20.513 1.00 93.50 170 ASP A O 1
ATOM 1308 N N . THR A 1 171 ? -11.793 -2.981 21.124 1.00 91.62 171 THR A N 1
ATOM 1309 C CA . THR A 1 171 ? -10.368 -3.100 20.786 1.00 91.62 171 THR A CA 1
ATOM 1310 C C . THR A 1 171 ? -9.502 -3.327 22.024 1.00 91.62 171 THR A C 1
ATOM 1312 O O . THR A 1 171 ? -9.680 -2.623 23.018 1.00 91.62 171 THR A O 1
ATOM 1315 N N . PRO A 1 172 ? -8.531 -4.258 21.980 1.00 88.69 172 PRO A N 1
ATOM 1316 C CA . PRO A 1 172 ? -7.622 -4.472 23.099 1.00 88.69 172 PRO A CA 1
ATOM 1317 C C . PRO A 1 172 ? -6.746 -3.235 23.325 1.00 88.69 172 PRO A C 1
ATOM 1319 O O . PRO A 1 172 ? -6.144 -2.717 22.386 1.00 88.69 172 PRO A O 1
ATOM 1322 N N . VAL A 1 173 ? -6.655 -2.789 24.578 1.00 89.25 173 VAL A N 1
ATOM 1323 C CA . VAL A 1 173 ? -5.734 -1.719 25.009 1.00 89.25 173 VAL A CA 1
ATOM 1324 C C . VAL A 1 173 ? -4.361 -2.263 25.408 1.00 89.25 173 VAL A C 1
ATOM 1326 O O . VAL A 1 173 ? -3.370 -1.542 25.397 1.00 89.25 173 VAL A O 1
ATOM 1329 N N . THR A 1 174 ? -4.293 -3.555 25.728 1.00 90.50 174 THR A N 1
ATOM 1330 C CA . THR A 1 174 ? -3.068 -4.276 26.065 1.00 90.50 174 THR A CA 1
ATOM 1331 C C . THR A 1 174 ? -2.955 -5.516 25.190 1.00 90.50 174 THR A C 1
ATOM 1333 O O . THR A 1 174 ? -3.914 -6.270 25.014 1.00 90.50 174 THR A O 1
ATOM 1336 N N . LEU A 1 175 ? -1.775 -5.714 24.602 1.00 86.75 175 LEU A N 1
ATOM 1337 C CA . LEU A 1 175 ? -1.468 -6.936 23.867 1.00 86.75 175 LEU A CA 1
ATOM 1338 C C . LEU A 1 175 ? -1.067 -8.040 24.857 1.00 86.75 175 LEU A C 1
ATOM 1340 O O . LEU A 1 175 ? -0.435 -7.737 25.874 1.00 86.75 175 LEU A O 1
ATOM 1344 N N . PRO A 1 176 ? -1.417 -9.309 24.584 1.00 88.81 176 PRO A N 1
ATOM 1345 C CA . PRO A 1 176 ? -0.944 -10.423 25.394 1.00 88.81 176 PRO A CA 1
ATOM 1346 C C . PRO A 1 176 ? 0.584 -10.523 25.331 1.00 88.81 176 PRO A C 1
ATOM 1348 O O . PRO A 1 176 ? 1.214 -10.042 24.384 1.00 88.81 176 PRO A O 1
ATOM 1351 N N . ALA A 1 177 ? 1.177 -11.178 26.331 1.00 91.81 177 ALA A N 1
ATOM 1352 C CA . ALA A 1 177 ? 2.597 -11.504 26.297 1.00 91.81 177 ALA A CA 1
ATOM 1353 C C . ALA A 1 177 ? 2.930 -12.278 25.004 1.00 91.81 177 ALA A C 1
ATOM 1355 O O . ALA A 1 177 ? 2.119 -13.103 24.563 1.00 91.81 177 ALA A O 1
ATOM 1356 N N . PRO A 1 178 ? 4.09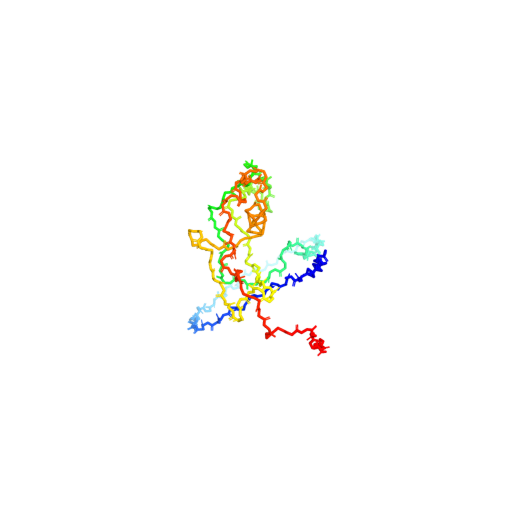1 -12.014 24.376 1.00 90.38 178 P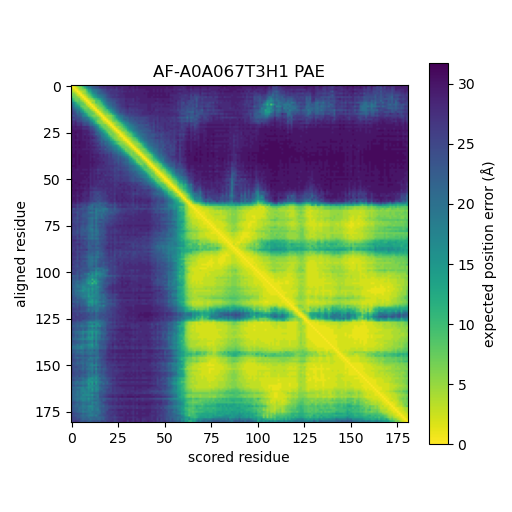RO A N 1
ATOM 1357 C CA . PRO A 1 178 ? 4.498 -12.752 23.190 1.00 90.38 178 PRO A CA 1
ATOM 1358 C C . PRO A 1 178 ? 4.610 -14.244 23.515 1.00 90.38 178 PRO A C 1
ATOM 1360 O O . PRO A 1 178 ? 4.994 -14.620 24.624 1.00 90.38 178 PRO A O 1
ATOM 1363 N N . ALA A 1 179 ? 4.289 -15.097 22.543 1.00 87.56 179 ALA A N 1
ATOM 1364 C CA . ALA A 1 179 ? 4.510 -16.529 22.690 1.00 87.56 179 ALA A CA 1
ATOM 1365 C C . ALA A 1 179 ? 6.012 -16.807 22.860 1.00 87.56 179 ALA A C 1
ATOM 1367 O O . ALA A 1 179 ? 6.829 -16.312 22.083 1.00 87.56 179 ALA A O 1
ATOM 1368 N N . THR A 1 180 ? 6.365 -17.599 23.869 1.00 83.44 180 THR A N 1
ATOM 1369 C CA . THR A 1 180 ? 7.710 -18.158 24.023 1.00 83.44 180 THR A CA 1
ATOM 1370 C C . THR A 1 180 ? 7.877 -19.309 23.039 1.00 83.44 180 THR A C 1
ATOM 1372 O O . THR A 1 180 ? 7.019 -20.193 22.989 1.00 83.44 180 THR A O 1
ATOM 1375 N N . PHE A 1 181 ? 8.954 -19.273 22.261 1.00 71.88 181 PHE A N 1
ATOM 1376 C CA . PHE A 1 181 ? 9.317 -20.278 21.263 1.00 71.88 181 PHE A CA 1
ATOM 1377 C C . PHE A 1 181 ? 10.607 -20.992 21.657 1.00 71.88 181 PHE A C 1
ATOM 1379 O O . PHE A 1 181 ? 11.449 -20.352 22.329 1.00 71.88 181 PHE A O 1
#

Mean predicted aligned error: 16.55 Å